Protein AF-A0A6C0LL88-F1 (afdb_monomer)

Structure (mmCIF, N/CA/C/O backbone):
data_AF-A0A6C0LL88-F1
#
_entry.id   AF-A0A6C0LL88-F1
#
loop_
_atom_site.group_PDB
_atom_site.id
_atom_site.type_symbol
_atom_site.label_atom_id
_atom_site.label_alt_id
_atom_site.label_comp_id
_atom_site.label_asym_id
_atom_site.label_entity_id
_atom_site.label_seq_id
_atom_site.pdbx_PDB_ins_code
_atom_site.Cartn_x
_atom_site.Cartn_y
_atom_site.Cartn_z
_atom_site.occupancy
_atom_site.B_iso_or_equiv
_atom_site.auth_seq_id
_atom_site.auth_comp_id
_atom_site.auth_asym_id
_atom_site.auth_atom_id
_atom_site.pdbx_PDB_model_num
ATOM 1 N N . MET A 1 1 ? -19.419 1.170 -7.370 1.00 55.38 1 MET A N 1
ATOM 2 C CA . MET A 1 1 ? -18.040 0.925 -7.853 1.00 55.38 1 MET A CA 1
ATOM 3 C C . MET A 1 1 ? -17.698 -0.544 -7.644 1.00 55.38 1 MET A C 1
ATOM 5 O O . MET A 1 1 ? -18.290 -1.150 -6.759 1.00 55.38 1 MET A O 1
ATOM 9 N N . SER A 1 2 ? -16.798 -1.123 -8.442 1.00 70.31 2 SER A N 1
ATOM 10 C CA . SER A 1 2 ? -16.257 -2.469 -8.202 1.00 70.31 2 SER A CA 1
ATOM 11 C C . SER A 1 2 ? -15.089 -2.415 -7.212 1.00 70.31 2 SER A C 1
ATOM 13 O O . SER A 1 2 ? -14.282 -1.489 -7.249 1.00 70.31 2 SER A O 1
ATOM 15 N N . PHE A 1 3 ? -15.000 -3.409 -6.329 1.00 77.19 3 PHE A N 1
ATOM 16 C CA . PHE A 1 3 ? -13.901 -3.544 -5.371 1.00 77.19 3 PHE A CA 1
ATOM 17 C C . PHE A 1 3 ? -12.599 -3.916 -6.101 1.00 77.19 3 PHE A C 1
ATOM 19 O O . PHE A 1 3 ? -12.590 -4.844 -6.913 1.00 77.19 3 PHE A O 1
ATOM 26 N N . ASN A 1 4 ? -11.508 -3.192 -5.844 1.00 80.81 4 ASN A N 1
ATOM 27 C CA . ASN A 1 4 ? -10.249 -3.327 -6.575 1.00 80.81 4 ASN A CA 1
ATOM 28 C C . ASN A 1 4 ? -9.153 -3.968 -5.709 1.00 80.81 4 ASN A C 1
ATOM 30 O O . ASN A 1 4 ? -8.466 -3.296 -4.942 1.00 80.81 4 ASN A O 1
ATOM 34 N N . ASN A 1 5 ? -8.934 -5.271 -5.896 1.00 81.38 5 ASN A N 1
ATOM 35 C CA . ASN A 1 5 ? -7.904 -6.029 -5.175 1.00 81.38 5 ASN A CA 1
ATOM 36 C C . ASN A 1 5 ? -6.457 -5.656 -5.551 1.00 81.38 5 ASN A C 1
ATOM 38 O O . ASN A 1 5 ? -5.544 -6.032 -4.824 1.00 81.38 5 ASN A O 1
ATOM 42 N N . LYS A 1 6 ? -6.226 -4.938 -6.660 1.00 80.81 6 LYS A N 1
ATOM 43 C CA . LYS A 1 6 ? -4.883 -4.531 -7.120 1.00 80.81 6 LYS A CA 1
ATOM 44 C C . LYS A 1 6 ? -4.499 -3.108 -6.681 1.00 80.81 6 LYS A C 1
ATOM 46 O O . LYS A 1 6 ? -3.442 -2.610 -7.066 1.00 80.81 6 LYS A O 1
ATOM 51 N N . LEU A 1 7 ? -5.344 -2.431 -5.899 1.00 86.69 7 LEU A N 1
ATOM 52 C CA . LEU A 1 7 ? -5.117 -1.047 -5.484 1.00 86.69 7 LEU A CA 1
ATOM 53 C C . LEU A 1 7 ? -3.974 -0.942 -4.457 1.00 86.69 7 LEU A C 1
ATOM 55 O O . LEU A 1 7 ? -3.884 -1.745 -3.528 1.00 86.69 7 LEU A O 1
ATOM 59 N N . SER A 1 8 ? -3.117 0.072 -4.605 1.00 90.56 8 SER A N 1
ATOM 60 C CA . SER A 1 8 ? -2.066 0.408 -3.631 1.00 90.56 8 SER A CA 1
ATOM 61 C C . SER A 1 8 ? -2.276 1.803 -3.038 1.00 90.56 8 SER A C 1
ATOM 63 O O . SER A 1 8 ? -2.952 2.658 -3.621 1.00 90.56 8 SER A O 1
ATOM 65 N N . LEU A 1 9 ? -1.731 2.020 -1.841 1.00 91.31 9 LEU A N 1
ATOM 66 C CA . LEU A 1 9 ? -1.972 3.218 -1.036 1.00 91.31 9 LEU A CA 1
ATOM 67 C C . LEU A 1 9 ? -0.724 4.083 -0.950 1.00 91.31 9 LEU A C 1
ATOM 69 O O . LEU A 1 9 ? 0.387 3.576 -0.826 1.00 91.31 9 LEU A O 1
ATOM 73 N N . TYR A 1 10 ? -0.923 5.393 -0.945 1.00 92.50 10 TYR A N 1
ATOM 74 C CA . TYR A 1 10 ? 0.107 6.379 -0.665 1.00 92.50 10 TYR A CA 1
ATOM 75 C C . TYR A 1 10 ? -0.166 7.045 0.687 1.00 92.50 10 TYR A C 1
ATOM 77 O O . TYR A 1 10 ? -1.245 7.594 0.914 1.00 92.50 10 TYR A O 1
ATOM 85 N N . ILE A 1 11 ? 0.830 7.022 1.571 1.00 94.00 11 ILE A N 1
ATOM 86 C CA . ILE A 1 11 ? 0.840 7.734 2.849 1.00 94.00 11 ILE A CA 1
ATOM 87 C C . ILE A 1 11 ? 1.825 8.906 2.713 1.00 94.00 11 ILE A C 1
ATOM 89 O O . ILE A 1 11 ? 3.039 8.679 2.674 1.00 94.00 11 ILE A O 1
ATOM 93 N N . PRO A 1 12 ? 1.359 10.171 2.650 1.00 92.50 12 PRO A N 1
ATOM 94 C CA . PRO A 1 12 ? 2.238 11.314 2.399 1.00 92.50 12 PRO A CA 1
ATOM 95 C C . PRO A 1 12 ? 3.263 11.584 3.503 1.00 92.50 12 PRO A C 1
ATOM 97 O O . PRO A 1 12 ? 4.256 12.268 3.254 1.00 92.50 12 PRO A O 1
ATOM 100 N N . ARG A 1 13 ? 2.997 11.109 4.727 1.00 94.31 13 ARG A N 1
ATOM 101 C CA . ARG A 1 13 ? 3.829 11.349 5.906 1.00 94.31 13 ARG A CA 1
ATOM 102 C C . ARG A 1 13 ? 3.633 10.253 6.956 1.00 94.31 13 ARG A C 1
ATOM 104 O O . ARG A 1 13 ? 2.599 10.203 7.613 1.00 94.31 13 ARG A O 1
ATOM 111 N N . ILE A 1 14 ? 4.658 9.432 7.138 1.00 95.50 14 ILE A N 1
ATOM 112 C CA . ILE A 1 14 ? 4.830 8.466 8.228 1.00 95.50 14 ILE A CA 1
ATOM 113 C C . ILE A 1 14 ? 5.963 8.992 9.112 1.00 95.50 14 ILE A C 1
ATOM 115 O O . ILE A 1 14 ? 6.985 9.428 8.585 1.00 95.50 14 ILE A O 1
ATOM 119 N N . ALA A 1 15 ? 5.802 8.984 10.436 1.00 94.50 15 ALA A N 1
ATOM 120 C CA . ALA A 1 15 ? 6.907 9.269 11.354 1.00 94.50 15 ALA A CA 1
ATOM 121 C C . ALA A 1 15 ? 7.821 8.040 11.451 1.00 94.50 15 ALA A C 1
ATOM 123 O O . ALA A 1 15 ? 7.335 6.936 11.688 1.00 94.50 15 ALA A O 1
ATOM 124 N N . ASN A 1 16 ? 9.135 8.216 11.305 1.00 92.00 16 ASN A N 1
ATOM 125 C CA . ASN A 1 16 ? 10.065 7.085 11.192 1.00 92.00 16 ASN A CA 1
ATOM 126 C C . ASN A 1 16 ? 10.094 6.193 12.452 1.00 92.00 16 ASN A C 1
ATOM 128 O O . ASN A 1 16 ? 10.365 5.005 12.344 1.00 92.00 16 ASN A O 1
ATOM 132 N N . ASN A 1 17 ? 9.736 6.736 13.621 1.00 91.75 17 ASN A N 1
ATOM 133 C CA . ASN A 1 17 ? 9.671 6.004 14.892 1.00 91.75 17 ASN A CA 1
ATOM 134 C C . ASN A 1 17 ? 8.220 5.773 15.375 1.00 91.75 17 ASN A C 1
ATOM 136 O O . ASN A 1 17 ? 7.995 5.610 16.570 1.00 91.75 17 ASN A O 1
ATOM 140 N N . CYS A 1 18 ? 7.221 5.772 14.480 1.00 91.62 18 CYS A N 1
ATOM 141 C CA . CYS A 1 18 ? 5.803 5.583 14.847 1.00 91.62 18 CYS A CA 1
ATOM 142 C C . CYS A 1 18 ? 5.495 4.267 15.587 1.00 91.62 18 CYS A C 1
ATOM 144 O O . CYS A 1 18 ? 4.495 4.198 16.290 1.00 91.62 18 CYS A O 1
ATOM 146 N N . PHE A 1 19 ? 6.363 3.263 15.456 1.00 92.50 19 PHE A N 1
ATOM 147 C CA . PHE A 1 19 ? 6.249 1.946 16.084 1.00 92.50 19 PHE A CA 1
ATOM 148 C C . PHE A 1 19 ? 6.991 1.825 17.431 1.00 92.50 19 PHE A C 1
ATOM 150 O O . PHE A 1 19 ? 6.910 0.791 18.082 1.00 92.50 19 PHE A O 1
ATOM 157 N N . ALA A 1 20 ? 7.751 2.841 17.861 1.00 89.50 20 ALA A N 1
ATOM 158 C CA . ALA A 1 20 ? 8.723 2.686 18.954 1.00 89.50 20 ALA A CA 1
ATOM 159 C C . ALA A 1 20 ? 8.105 2.352 20.328 1.00 89.50 20 ALA A C 1
ATOM 161 O O . ALA A 1 20 ? 8.779 1.760 21.166 1.00 89.50 20 ALA A O 1
ATOM 162 N N . ASN A 1 21 ? 6.837 2.718 20.541 1.00 87.94 21 ASN A N 1
ATOM 163 C CA . ASN A 1 21 ? 6.092 2.489 21.784 1.00 87.94 21 ASN A CA 1
ATOM 164 C C . ASN A 1 21 ? 4.859 1.584 21.581 1.00 87.94 21 ASN A C 1
ATOM 166 O O . ASN A 1 21 ? 3.987 1.546 22.446 1.00 87.94 21 ASN A O 1
ATOM 170 N N . SER A 1 22 ? 4.734 0.904 20.436 1.00 88.62 22 SER A N 1
ATOM 171 C CA . SER A 1 22 ? 3.559 0.076 20.154 1.00 88.62 22 SER A CA 1
ATOM 172 C C . SER A 1 22 ? 3.553 -1.215 20.979 1.00 88.62 22 SER A C 1
ATOM 174 O O . SER A 1 22 ? 4.599 -1.744 21.361 1.00 88.62 22 SER A O 1
ATOM 176 N N . ASN A 1 23 ? 2.358 -1.767 21.190 1.00 88.06 23 ASN A N 1
ATOM 177 C CA . ASN A 1 23 ? 2.172 -3.121 21.700 1.00 88.06 23 ASN A CA 1
ATOM 178 C C . ASN A 1 23 ? 1.296 -3.913 20.704 1.00 88.06 23 ASN A C 1
ATOM 180 O O . ASN A 1 23 ? 0.149 -3.514 20.501 1.00 88.06 23 ASN A O 1
ATOM 184 N N . PRO 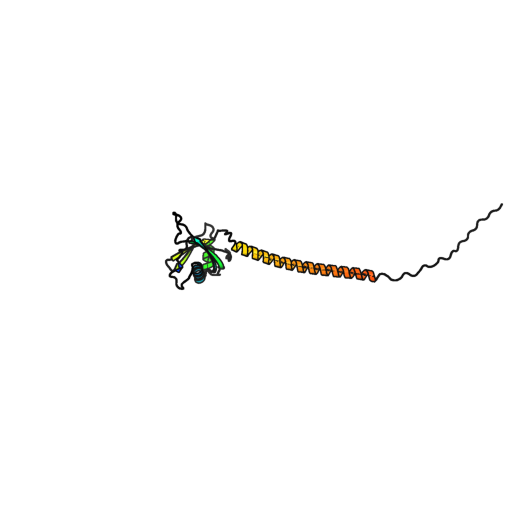A 1 24 ? 1.795 -4.993 20.070 1.00 90.12 24 PRO A N 1
ATOM 185 C CA . PRO A 1 24 ? 3.139 -5.561 20.219 1.00 90.12 24 PRO A CA 1
ATOM 186 C C . PRO A 1 24 ? 4.253 -4.623 19.721 1.00 90.12 24 PRO A C 1
ATOM 188 O O . PRO A 1 24 ? 4.009 -3.659 18.994 1.00 90.12 24 PRO A O 1
ATOM 191 N N . SER A 1 25 ? 5.485 -4.900 20.148 1.00 92.12 25 SER A N 1
ATOM 192 C CA . SER A 1 25 ? 6.673 -4.165 19.700 1.00 92.12 25 SER A CA 1
ATOM 193 C C . SER A 1 25 ? 7.113 -4.648 18.315 1.00 92.12 25 SER A C 1
ATOM 195 O O . SER A 1 25 ? 7.115 -5.852 18.051 1.00 92.12 25 SER A O 1
ATOM 197 N N . PHE A 1 26 ? 7.507 -3.717 17.443 1.00 93.56 26 PHE A N 1
ATOM 198 C CA . PHE A 1 26 ? 8.010 -4.008 16.097 1.00 93.56 26 PHE A CA 1
ATOM 199 C C . PHE A 1 26 ? 9.452 -3.533 15.933 1.00 93.56 26 PHE A C 1
ATOM 201 O O . PHE A 1 26 ? 9.873 -2.543 16.525 1.00 93.56 26 PHE A O 1
ATOM 208 N N . ASN A 1 27 ? 10.206 -4.213 15.069 1.00 91.25 27 ASN A N 1
ATOM 209 C CA . ASN A 1 27 ? 11.589 -3.840 14.758 1.00 91.25 27 ASN A CA 1
ATOM 210 C C . ASN A 1 27 ? 11.695 -2.838 13.595 1.00 91.25 27 ASN A C 1
ATOM 212 O O . ASN A 1 27 ? 12.752 -2.247 13.384 1.00 91.25 27 ASN A O 1
ATOM 216 N N . ASN A 1 28 ? 10.632 -2.675 12.800 1.00 91.31 28 ASN A N 1
ATOM 217 C CA . ASN A 1 28 ? 10.612 -1.785 11.645 1.00 91.31 28 ASN A CA 1
ATOM 218 C C . ASN A 1 28 ? 9.192 -1.278 11.326 1.00 91.31 28 ASN A C 1
ATOM 220 O O . ASN A 1 28 ? 8.185 -1.843 11.753 1.00 91.31 28 ASN A O 1
ATOM 224 N N . ILE A 1 29 ? 9.135 -0.214 10.522 1.00 93.94 29 ILE A N 1
ATOM 225 C CA . ILE A 1 29 ? 7.896 0.458 10.105 1.00 93.94 29 ILE A CA 1
ATOM 226 C C . ILE A 1 29 ? 7.014 -0.447 9.229 1.00 93.94 29 ILE A C 1
ATOM 228 O O . ILE A 1 29 ? 5.795 -0.356 9.320 1.00 93.94 29 ILE A O 1
ATOM 232 N N . SER A 1 30 ? 7.596 -1.297 8.373 1.00 94.25 30 SER A N 1
ATOM 233 C CA . SER A 1 30 ? 6.830 -2.120 7.423 1.00 94.25 30 SER A CA 1
ATOM 234 C C . SER A 1 30 ? 5.957 -3.141 8.149 1.00 94.25 30 SER A C 1
ATOM 236 O O . SER A 1 30 ? 4.778 -3.267 7.824 1.00 94.25 30 SER A O 1
ATOM 238 N N . ASP A 1 31 ? 6.505 -3.811 9.165 1.00 95.25 31 ASP A N 1
ATOM 239 C CA . ASP A 1 31 ? 5.768 -4.787 9.974 1.00 95.25 31 ASP A CA 1
ATOM 240 C C . ASP A 1 31 ? 4.676 -4.106 10.809 1.00 95.25 31 ASP A C 1
ATOM 242 O O . ASP A 1 31 ? 3.552 -4.601 10.871 1.00 95.25 31 ASP A O 1
ATOM 246 N N . PHE A 1 32 ? 4.970 -2.934 11.388 1.00 96.75 32 PHE A N 1
ATOM 247 C CA . PHE A 1 32 ? 3.982 -2.142 12.127 1.00 96.75 32 PHE A CA 1
ATOM 248 C C . PHE A 1 32 ? 2.823 -1.692 11.231 1.00 96.75 32 PHE A C 1
ATOM 250 O O . PHE A 1 32 ? 1.660 -1.910 11.559 1.00 96.75 32 PHE A O 1
ATOM 257 N N . VAL A 1 33 ? 3.123 -1.118 10.061 1.00 96.50 33 VAL A N 1
ATOM 258 C CA . VAL A 1 33 ? 2.112 -0.740 9.063 1.00 96.50 33 VAL A CA 1
ATOM 259 C C . VAL A 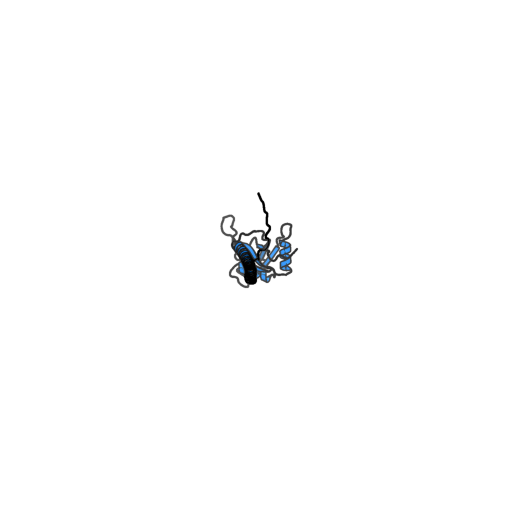1 33 ? 1.304 -1.971 8.643 1.00 96.50 33 VAL A C 1
ATOM 261 O O . VAL A 1 33 ? 0.077 -1.921 8.654 1.00 96.50 33 VAL A O 1
ATOM 264 N N . GLY A 1 34 ? 1.962 -3.095 8.340 1.00 96.69 34 GLY A N 1
ATOM 265 C CA . GLY A 1 34 ? 1.294 -4.352 7.999 1.00 96.69 34 GLY A CA 1
ATOM 266 C C . GLY A 1 34 ? 0.338 -4.842 9.088 1.00 96.69 34 GLY A C 1
ATOM 267 O O . GLY A 1 34 ? -0.791 -5.222 8.779 1.00 96.69 34 GLY A O 1
ATOM 268 N N . HIS A 1 35 ? 0.748 -4.761 10.355 1.00 96.62 35 HIS A N 1
ATOM 269 C CA . HIS A 1 35 ? -0.094 -5.099 11.498 1.00 96.62 35 HIS A CA 1
ATOM 270 C C . HIS A 1 35 ? -1.315 -4.182 11.621 1.00 96.62 35 HIS A C 1
ATOM 272 O O . HIS A 1 35 ? -2.421 -4.692 11.761 1.00 96.62 35 HIS A O 1
ATOM 278 N N . ILE A 1 36 ? -1.148 -2.859 11.510 1.00 96.56 36 ILE A N 1
ATOM 279 C CA . ILE A 1 36 ? -2.257 -1.892 11.591 1.00 96.56 36 ILE A CA 1
ATOM 280 C C . ILE A 1 36 ? -3.276 -2.095 10.458 1.00 96.56 36 ILE A C 1
ATOM 282 O O . ILE A 1 36 ? -4.482 -2.075 10.689 1.00 96.56 36 ILE A O 1
ATOM 286 N N . PHE A 1 37 ? -2.823 -2.328 9.223 1.00 96.50 37 PHE A N 1
ATOM 287 C CA . PHE A 1 37 ? -3.734 -2.594 8.101 1.00 96.50 37 PHE A CA 1
ATOM 288 C C . PHE A 1 37 ? -4.453 -3.949 8.216 1.00 96.50 37 PHE A C 1
ATOM 290 O O . PHE A 1 37 ? -5.580 -4.084 7.730 1.00 96.50 37 PHE A O 1
ATOM 297 N N . HIS A 1 38 ? -3.835 -4.926 8.883 1.00 96.38 38 HIS A N 1
ATOM 298 C CA . HIS A 1 38 ? -4.460 -6.205 9.203 1.00 96.38 38 HIS A CA 1
ATOM 299 C C . HIS A 1 38 ? -5.487 -6.077 10.341 1.00 96.38 38 HIS A C 1
ATOM 301 O O . HIS A 1 38 ? -6.614 -6.532 10.182 1.00 96.38 38 HIS A O 1
ATOM 307 N N . SER A 1 39 ? -5.132 -5.427 11.456 1.00 95.44 39 SER A N 1
ATOM 308 C CA . SER A 1 39 ? -5.981 -5.310 12.654 1.00 95.44 39 SER A CA 1
ATOM 309 C C . SER A 1 39 ? -7.193 -4.393 12.474 1.00 95.44 39 SER A C 1
ATOM 311 O O . SER A 1 39 ? -8.183 -4.548 13.182 1.00 95.44 39 SER A O 1
ATOM 313 N N . LEU A 1 40 ? -7.143 -3.472 11.508 1.00 94.94 40 LEU A N 1
ATOM 314 C CA . LEU A 1 40 ? -8.274 -2.631 11.100 1.00 94.94 40 LEU A CA 1
ATOM 315 C C . LEU A 1 40 ? -9.135 -3.258 9.986 1.00 94.94 40 LEU A C 1
ATOM 317 O O . LEU A 1 40 ? -9.937 -2.559 9.363 1.00 94.94 40 LEU A O 1
ATOM 321 N N . ASP A 1 41 ? -8.965 -4.555 9.709 1.00 95.62 41 ASP A N 1
ATOM 322 C CA . ASP A 1 41 ? -9.734 -5.314 8.715 1.00 95.62 41 ASP A CA 1
ATOM 323 C C . ASP A 1 41 ? -9.664 -4.744 7.280 1.00 95.62 41 ASP A C 1
ATOM 325 O O . ASP A 1 41 ? -10.599 -4.879 6.485 1.00 95.62 41 ASP A O 1
ATOM 329 N N . ILE A 1 42 ? -8.547 -4.102 6.915 1.00 95.00 42 ILE A N 1
ATOM 330 C CA . ILE A 1 42 ? -8.375 -3.446 5.607 1.00 95.00 42 ILE A CA 1
ATOM 331 C C . ILE A 1 42 ? -7.784 -4.424 4.582 1.00 95.00 42 ILE A C 1
ATOM 333 O O . ILE A 1 42 ? -8.299 -4.561 3.468 1.00 95.00 42 ILE A O 1
ATOM 337 N N . GLY A 1 43 ? -6.700 -5.114 4.942 1.00 94.94 43 GLY A N 1
ATOM 338 C CA . GLY A 1 43 ? -6.048 -6.069 4.050 1.00 94.94 43 GLY A CA 1
ATOM 339 C C . GLY A 1 43 ? -4.696 -6.582 4.540 1.00 94.94 43 GLY A C 1
ATOM 340 O O . GLY A 1 43 ? -4.074 -6.020 5.440 1.00 94.94 43 GLY A O 1
ATOM 341 N N . ARG A 1 44 ? -4.207 -7.640 3.886 1.00 95.88 44 ARG A N 1
ATOM 342 C CA . ARG A 1 44 ? -2.852 -8.170 4.062 1.00 95.88 44 ARG A CA 1
ATOM 343 C C . ARG A 1 44 ? -1.873 -7.340 3.235 1.00 95.88 44 ARG A C 1
ATOM 345 O O . ARG A 1 44 ? -1.909 -7.380 2.005 1.00 95.88 44 ARG A O 1
ATOM 352 N N . VAL A 1 45 ? -0.983 -6.614 3.904 1.00 95.50 45 VAL A N 1
ATOM 353 C CA . VAL A 1 45 ? 0.121 -5.888 3.258 1.00 95.50 45 VAL A CA 1
ATOM 354 C C . VAL A 1 45 ? 1.181 -6.883 2.771 1.00 95.50 45 VAL A C 1
ATOM 356 O O . VAL A 1 45 ? 1.578 -7.779 3.508 1.00 95.50 45 VAL A O 1
ATOM 359 N N . ASN A 1 46 ? 1.632 -6.716 1.527 1.00 93.56 46 ASN A N 1
ATOM 360 C CA . ASN A 1 46 ? 2.758 -7.438 0.929 1.00 93.56 46 ASN A CA 1
ATOM 361 C C . ASN A 1 46 ? 4.082 -6.741 1.282 1.00 93.56 46 ASN A C 1
ATOM 363 O O . ASN A 1 46 ? 5.014 -7.362 1.783 1.00 93.56 46 ASN A O 1
ATOM 367 N N . ARG A 1 47 ? 4.148 -5.423 1.043 1.00 92.56 47 ARG A N 1
ATOM 368 C CA . ARG A 1 47 ? 5.321 -4.592 1.346 1.00 92.56 47 ARG A CA 1
ATOM 369 C C . ARG A 1 47 ? 4.958 -3.123 1.547 1.00 92.56 47 ARG A C 1
ATOM 371 O O . ARG A 1 47 ? 3.926 -2.656 1.053 1.00 92.56 47 ARG A O 1
ATOM 378 N N . VAL A 1 48 ? 5.864 -2.394 2.193 1.00 94.56 48 VAL A N 1
ATOM 379 C CA . VAL A 1 48 ? 5.825 -0.934 2.324 1.00 94.56 48 VAL A CA 1
ATOM 380 C C . VAL A 1 48 ? 7.116 -0.346 1.762 1.00 94.56 48 VAL A C 1
ATOM 382 O O . VAL A 1 48 ? 8.185 -0.530 2.340 1.00 94.56 48 VAL A O 1
ATOM 385 N N . ASP A 1 49 ? 7.019 0.384 0.652 1.00 93.19 49 ASP A N 1
ATOM 386 C CA . ASP A 1 49 ? 8.160 1.091 0.070 1.00 93.19 49 ASP A CA 1
ATOM 387 C C . ASP A 1 49 ? 8.246 2.488 0.722 1.00 93.19 49 ASP A C 1
ATOM 389 O O . ASP A 1 49 ? 7.290 3.267 0.672 1.00 93.19 49 ASP A O 1
ATOM 393 N N . LEU A 1 50 ? 9.368 2.808 1.379 1.00 92.62 50 LEU A N 1
ATOM 394 C CA . LEU A 1 50 ? 9.562 4.061 2.124 1.00 92.62 50 LEU A CA 1
ATOM 395 C C . LEU A 1 50 ? 10.537 4.998 1.406 1.00 92.62 50 LEU A C 1
ATOM 397 O O . LEU A 1 50 ? 11.653 4.608 1.073 1.00 92.62 50 LEU A O 1
ATOM 401 N N . VAL A 1 51 ? 10.140 6.259 1.227 1.00 92.31 51 VAL A N 1
ATOM 402 C CA . VAL A 1 51 ? 10.973 7.305 0.613 1.00 92.31 51 VAL A CA 1
ATOM 403 C C . VAL A 1 51 ? 11.222 8.421 1.634 1.00 92.31 51 VAL A C 1
ATOM 405 O O . VAL A 1 51 ? 10.261 9.095 2.024 1.00 92.31 51 VAL A O 1
ATOM 408 N N . PRO A 1 52 ? 12.476 8.655 2.072 1.00 92.06 52 PRO A N 1
ATOM 409 C CA . PRO A 1 52 ? 12.800 9.699 3.041 1.00 92.06 52 PRO A CA 1
ATOM 410 C C . PRO A 1 52 ? 12.335 11.088 2.595 1.00 92.06 52 PRO A C 1
ATOM 412 O O . PRO A 1 52 ? 12.462 11.465 1.428 1.00 92.06 52 PRO A O 1
ATOM 415 N N . ILE A 1 53 ? 11.822 11.881 3.537 1.00 91.38 53 ILE A N 1
ATOM 416 C CA . ILE A 1 53 ? 11.550 13.301 3.306 1.00 91.38 53 ILE A CA 1
ATOM 417 C C . ILE A 1 53 ? 12.783 14.092 3.742 1.00 91.38 53 ILE A C 1
ATOM 419 O O . ILE A 1 53 ? 13.270 13.938 4.861 1.00 91.38 53 ILE A O 1
ATOM 423 N N . TYR A 1 54 ? 13.272 14.971 2.873 1.00 89.94 54 TYR A N 1
ATOM 424 C CA . TYR A 1 54 ? 14.353 15.896 3.196 1.00 89.94 54 TYR A CA 1
ATOM 425 C C . TYR A 1 54 ? 13.784 17.214 3.729 1.00 89.94 54 TYR A C 1
ATOM 427 O O . TYR A 1 54 ? 12.736 17.696 3.293 1.00 89.94 54 TYR A O 1
ATOM 435 N N . THR A 1 55 ? 14.473 17.797 4.703 1.00 90.94 55 THR A N 1
ATOM 436 C CA . THR A 1 55 ? 14.192 19.146 5.206 1.00 90.94 55 THR A CA 1
ATOM 437 C C . THR A 1 55 ? 14.576 20.203 4.165 1.00 90.94 55 THR A C 1
ATOM 439 O O . THR A 1 55 ? 15.342 19.932 3.241 1.00 90.94 55 THR A O 1
ATOM 442 N N . LYS A 1 56 ? 14.104 21.448 4.340 1.00 87.75 56 LYS A N 1
ATOM 443 C CA . LYS A 1 56 ? 14.479 22.582 3.467 1.00 87.75 56 LYS A CA 1
ATOM 444 C C . LYS A 1 56 ? 15.997 22.814 3.380 1.00 87.75 56 LYS A C 1
ATOM 446 O O . LYS A 1 56 ? 16.461 23.384 2.403 1.00 87.75 56 LYS A O 1
ATOM 451 N N . ASN A 1 57 ? 16.748 22.348 4.380 1.00 89.31 57 ASN A N 1
ATOM 452 C CA . ASN A 1 57 ? 18.195 22.517 4.494 1.00 89.31 57 ASN A CA 1
ATOM 453 C C . ASN A 1 57 ? 18.971 21.282 3.981 1.00 89.31 57 ASN A C 1
ATOM 455 O O . ASN A 1 57 ? 20.156 21.148 4.263 1.00 89.31 57 ASN A O 1
ATOM 459 N N . GLY A 1 58 ? 18.309 20.336 3.302 1.00 85.50 58 GLY A N 1
ATOM 460 C CA . GLY A 1 58 ? 18.926 19.117 2.759 1.00 85.50 58 GLY A CA 1
ATOM 461 C C . GLY A 1 58 ? 19.184 17.992 3.771 1.00 85.50 58 GLY A C 1
ATOM 462 O O . GLY A 1 58 ? 19.463 16.869 3.365 1.00 85.50 58 GLY A O 1
ATOM 463 N N . GLY A 1 59 ? 19.047 18.239 5.078 1.00 87.06 59 GLY A N 1
ATOM 464 C CA . GLY A 1 59 ? 19.139 17.193 6.105 1.00 87.06 59 GLY A CA 1
ATOM 465 C C . GLY A 1 59 ? 17.940 16.238 6.084 1.00 87.06 59 GLY A C 1
ATOM 466 O O . GLY A 1 59 ? 16.832 16.648 5.724 1.00 87.06 59 GLY A O 1
ATOM 467 N N . LEU A 1 60 ? 18.142 14.984 6.499 1.00 89.19 60 LEU A N 1
ATOM 468 C CA . LEU A 1 60 ? 17.075 13.981 6.616 1.00 89.19 60 LEU A CA 1
ATOM 469 C C . LEU A 1 60 ? 16.006 14.429 7.628 1.00 89.19 60 LEU A C 1
ATOM 471 O O . LEU A 1 60 ? 16.332 14.964 8.687 1.00 89.19 60 LEU A O 1
ATOM 475 N N . SER A 1 61 ? 14.727 14.214 7.319 1.00 93.06 61 SER A N 1
ATOM 476 C CA . SER A 1 61 ? 13.629 14.450 8.261 1.00 93.06 61 SER A CA 1
ATOM 477 C C . SER A 1 61 ? 13.290 13.184 9.052 1.00 93.06 61 SER A C 1
ATOM 479 O O . SER A 1 61 ? 13.490 12.067 8.577 1.00 93.06 61 SER A O 1
ATOM 481 N N . ASN A 1 62 ? 12.647 13.346 10.212 1.00 93.31 62 ASN A N 1
ATOM 482 C CA . ASN A 1 62 ? 12.075 12.247 11.008 1.00 93.31 62 ASN A CA 1
ATOM 483 C C . ASN A 1 62 ? 10.820 11.619 10.360 1.00 93.31 62 ASN A C 1
ATOM 485 O O . ASN A 1 62 ? 10.034 10.953 11.035 1.00 93.31 62 ASN A O 1
ATOM 489 N N . PHE A 1 63 ? 10.599 11.871 9.069 1.00 94.75 63 PHE A N 1
ATOM 490 C CA . PHE A 1 63 ? 9.420 11.462 8.328 1.00 94.75 63 PHE A CA 1
ATOM 491 C C . PHE A 1 63 ? 9.798 10.884 6.967 1.00 94.75 63 PHE A C 1
ATOM 493 O O . PHE A 1 63 ? 10.715 11.368 6.301 1.00 94.75 63 PHE A O 1
ATOM 500 N N . SER A 1 64 ? 9.011 9.910 6.532 1.00 94.88 64 SER A N 1
ATOM 501 C CA . SER A 1 64 ? 9.085 9.303 5.206 1.00 94.88 64 SER A CA 1
ATOM 502 C C . SER A 1 64 ? 7.718 9.357 4.529 1.00 94.88 64 SER A C 1
ATOM 504 O O . SER A 1 64 ? 6.677 9.399 5.187 1.00 94.88 64 SER A O 1
ATOM 506 N N . LYS A 1 65 ? 7.711 9.344 3.201 1.00 94.50 65 LYS A N 1
ATOM 507 C CA . LYS A 1 65 ? 6.554 8.931 2.403 1.00 94.50 65 LYS A CA 1
ATOM 508 C C . LYS A 1 65 ? 6.492 7.406 2.411 1.00 94.50 65 LYS A C 1
ATOM 510 O O . LYS A 1 65 ? 7.545 6.774 2.384 1.00 94.50 65 LYS A O 1
ATOM 515 N N . GLY A 1 66 ? 5.296 6.827 2.413 1.00 94.50 66 GLY A N 1
ATOM 516 C CA . GLY A 1 66 ? 5.110 5.379 2.299 1.00 94.50 66 GLY A CA 1
ATOM 517 C C . GLY A 1 66 ? 4.199 5.002 1.140 1.00 94.50 66 GLY A C 1
ATOM 518 O O . GLY A 1 66 ? 3.197 5.673 0.899 1.00 94.50 66 GLY A O 1
ATOM 519 N N . PHE A 1 67 ? 4.529 3.910 0.459 1.00 94.06 67 PHE A N 1
ATOM 520 C CA . PHE A 1 67 ? 3.692 3.273 -0.551 1.00 94.06 67 PHE A CA 1
ATOM 521 C C . PHE A 1 67 ? 3.375 1.850 -0.087 1.00 94.06 67 PHE A C 1
A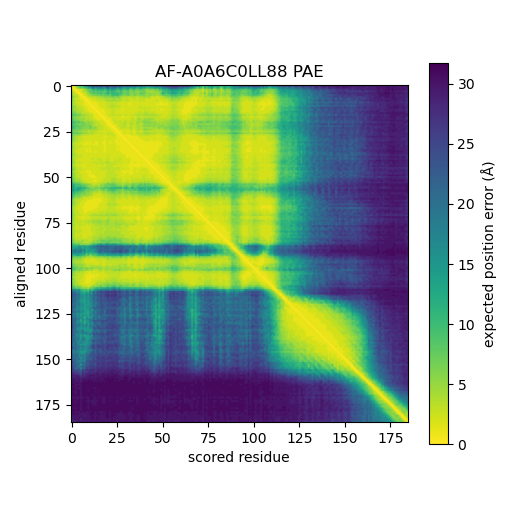TOM 523 O O . PHE A 1 67 ? 4.272 1.019 0.044 1.00 94.06 67 PHE A O 1
ATOM 530 N N . VAL A 1 68 ? 2.108 1.585 0.228 1.00 94.44 68 VAL A N 1
ATOM 531 C CA . VAL A 1 68 ? 1.653 0.309 0.793 1.00 94.44 68 VAL A CA 1
ATOM 532 C C . VAL A 1 68 ? 1.038 -0.525 -0.321 1.00 94.44 68 VAL A C 1
ATOM 534 O O . VAL A 1 68 ? 0.044 -0.127 -0.938 1.00 94.44 68 VAL A O 1
ATOM 537 N N . HIS A 1 69 ? 1.629 -1.688 -0.572 1.00 93.50 69 HIS A N 1
ATOM 538 C CA . HIS A 1 69 ? 1.168 -2.636 -1.577 1.00 93.50 69 HIS A CA 1
ATOM 539 C C . HIS A 1 69 ? 0.533 -3.834 -0.884 1.00 93.50 69 HIS A C 1
ATOM 541 O O . HIS A 1 69 ? 1.142 -4.435 0.001 1.00 93.50 69 HIS A O 1
ATOM 547 N N . PHE A 1 70 ? -0.686 -4.177 -1.287 1.00 92.81 70 PHE A N 1
ATOM 548 C CA . PHE A 1 70 ? -1.455 -5.270 -0.703 1.00 92.81 70 PHE A CA 1
ATOM 549 C C . PHE A 1 70 ? -1.179 -6.567 -1.451 1.00 92.81 70 PHE A C 1
ATOM 551 O O . PHE A 1 70 ? -1.017 -6.575 -2.667 1.00 92.81 70 PHE A O 1
ATOM 558 N N . ASP A 1 71 ? -1.120 -7.655 -0.695 1.00 92.50 71 ASP A N 1
ATOM 559 C CA . ASP A 1 71 ? -1.197 -9.014 -1.219 1.00 92.50 71 ASP A CA 1
ATOM 560 C C . ASP A 1 71 ? -2.668 -9.394 -1.446 1.00 92.50 71 ASP A C 1
ATOM 562 O O . ASP A 1 71 ? -3.042 -9.917 -2.491 1.00 92.50 71 ASP A O 1
ATOM 566 N N . ALA A 1 72 ? -3.524 -9.034 -0.485 1.00 92.25 72 ALA A N 1
ATOM 567 C CA . ALA A 1 72 ? -4.969 -9.136 -0.604 1.00 92.25 72 ALA A CA 1
ATOM 568 C C . ALA A 1 72 ? -5.653 -8.009 0.173 1.00 92.25 72 ALA A C 1
ATOM 570 O O . ALA A 1 72 ? -5.319 -7.744 1.329 1.00 92.25 72 ALA A O 1
ATOM 571 N N . TRP A 1 73 ? -6.652 -7.386 -0.441 1.00 94.50 73 TRP A N 1
ATOM 572 C CA . TRP A 1 73 ? -7.633 -6.567 0.264 1.00 94.50 73 TRP A CA 1
ATOM 573 C C . TRP A 1 73 ? -8.688 -7.464 0.917 1.00 94.50 73 TRP A C 1
ATOM 575 O O . TRP A 1 73 ? -9.039 -8.505 0.360 1.00 94.50 73 TRP A O 1
ATOM 585 N N . TYR A 1 74 ? -9.195 -7.085 2.090 1.00 94.69 74 TYR A N 1
ATOM 586 C CA . TYR A 1 74 ? -10.241 -7.856 2.766 1.00 94.69 74 TYR A CA 1
ATOM 587 C C . TYR A 1 74 ? -11.631 -7.378 2.353 1.00 94.69 74 TYR A C 1
ATOM 589 O O . TYR A 1 74 ? -11.872 -6.185 2.202 1.00 94.69 74 TYR A O 1
ATOM 597 N N . TYR A 1 75 ? -12.567 -8.312 2.186 1.00 91.06 75 TYR A N 1
ATOM 598 C CA . TYR A 1 75 ? -13.950 -8.012 1.807 1.00 91.06 75 TYR A CA 1
ATOM 599 C C . TYR A 1 75 ? -14.765 -7.523 3.013 1.00 91.06 75 TYR A C 1
ATOM 601 O O . TYR A 1 75 ? -15.661 -8.209 3.499 1.00 91.06 75 TYR A O 1
ATOM 609 N N . THR A 1 76 ? -14.426 -6.335 3.514 1.00 93.06 76 THR A N 1
ATOM 610 C CA . THR A 1 76 ? -15.045 -5.717 4.696 1.00 93.06 76 THR A CA 1
ATOM 611 C C . THR A 1 76 ? -15.655 -4.356 4.371 1.0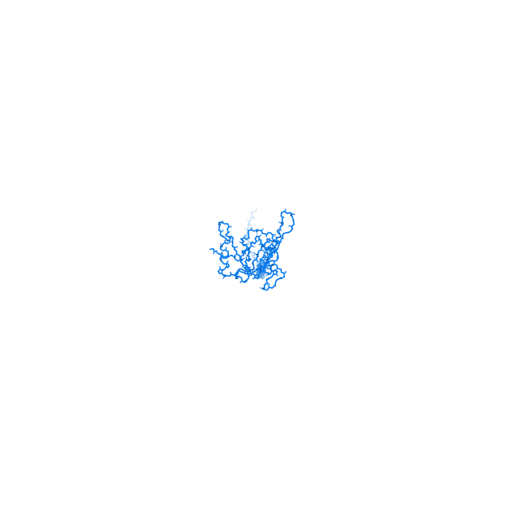0 93.06 76 THR A C 1
ATOM 613 O O . THR A 1 76 ? -15.334 -3.717 3.361 1.00 93.06 76 THR A O 1
ATOM 616 N N . SER A 1 77 ? -16.544 -3.882 5.246 1.00 91.12 77 SER A N 1
ATOM 617 C CA . SER A 1 77 ? -17.116 -2.534 5.162 1.00 91.12 77 SER A CA 1
ATOM 618 C C . SER A 1 77 ? -16.033 -1.454 5.270 1.00 91.12 77 SER A C 1
ATOM 620 O O . SER A 1 77 ? -16.062 -0.492 4.503 1.00 91.12 77 SER A O 1
ATOM 622 N N . THR A 1 78 ? -15.045 -1.641 6.152 1.00 91.00 78 THR A N 1
ATOM 623 C CA . THR A 1 78 ? -13.897 -0.739 6.331 1.00 91.00 78 THR A CA 1
ATOM 624 C C . THR A 1 78 ? -13.075 -0.623 5.050 1.00 91.00 78 THR A C 1
ATOM 626 O O . THR A 1 78 ? -12.910 0.480 4.528 1.00 91.00 78 THR A O 1
ATOM 629 N N . ALA A 1 79 ? -12.631 -1.751 4.487 1.00 91.81 79 ALA A N 1
ATOM 630 C CA . ALA A 1 79 ? -11.871 -1.783 3.240 1.00 91.81 79 ALA A CA 1
ATOM 631 C C . ALA A 1 79 ? -12.646 -1.149 2.072 1.00 91.81 79 ALA A C 1
ATOM 633 O O . ALA A 1 79 ? -12.102 -0.333 1.328 1.00 91.81 79 ALA A O 1
ATOM 634 N N . THR A 1 80 ? -13.937 -1.472 1.943 1.00 90.69 80 THR A N 1
ATOM 635 C CA . THR A 1 80 ? -14.805 -0.949 0.875 1.00 90.69 80 THR A CA 1
ATOM 636 C C . THR A 1 80 ? -15.026 0.561 1.004 1.00 90.69 80 THR A C 1
ATOM 638 O O . THR A 1 80 ? -14.954 1.283 0.008 1.00 90.69 80 THR A O 1
ATOM 641 N N . SER A 1 81 ? -15.245 1.062 2.223 1.00 89.38 81 SER A N 1
ATOM 642 C CA . SER A 1 81 ? -15.372 2.498 2.512 1.00 89.38 81 SER A CA 1
ATOM 643 C C . SER A 1 81 ? -14.079 3.255 2.195 1.00 89.38 81 SER A C 1
ATOM 645 O O . SER A 1 81 ? -14.120 4.300 1.546 1.00 89.38 81 SER A O 1
ATOM 647 N N . ILE A 1 82 ? -12.925 2.688 2.570 1.00 89.62 82 ILE A N 1
ATOM 648 C CA . ILE A 1 82 ? -11.605 3.244 2.253 1.00 89.62 82 ILE A CA 1
ATOM 649 C C . ILE A 1 82 ? -11.410 3.332 0.735 1.00 89.62 82 ILE A C 1
ATOM 651 O O . ILE A 1 82 ? -11.153 4.421 0.228 1.00 89.62 82 ILE A O 1
ATOM 655 N N . GLN A 1 83 ? -11.595 2.234 -0.009 1.00 88.81 83 GLN A N 1
ATOM 656 C CA . GLN A 1 83 ? -11.445 2.256 -1.469 1.00 88.81 83 GLN A CA 1
ATOM 657 C C . GLN A 1 83 ? -12.393 3.260 -2.136 1.00 88.81 8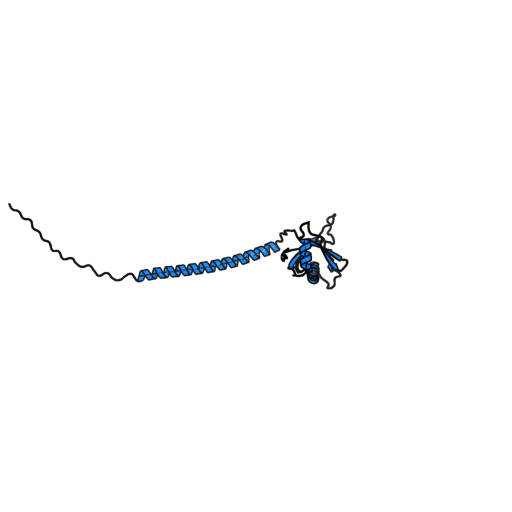3 GLN A C 1
ATOM 659 O O . GLN A 1 83 ? -11.969 3.984 -3.031 1.00 88.81 83 GLN A O 1
ATOM 664 N N . THR A 1 84 ? -13.646 3.346 -1.677 1.00 87.12 84 THR A N 1
ATOM 665 C CA . THR A 1 84 ? -14.647 4.263 -2.246 1.00 87.12 84 THR A CA 1
ATOM 666 C C . THR A 1 84 ? -14.224 5.724 -2.082 1.00 87.12 84 THR A C 1
ATOM 668 O O . THR A 1 84 ? -14.176 6.447 -3.070 1.00 87.12 84 THR A O 1
ATOM 671 N N . LYS A 1 85 ? -13.829 6.150 -0.872 1.00 85.50 85 LYS A N 1
ATOM 672 C CA . LYS A 1 85 ? -13.368 7.531 -0.612 1.00 85.50 85 LYS A CA 1
ATOM 673 C C . LYS A 1 85 ? -12.088 7.893 -1.361 1.00 85.50 85 LYS A C 1
ATOM 675 O O . LYS A 1 85 ? -11.872 9.041 -1.738 1.00 85.50 85 LYS A O 1
ATOM 680 N N . MET A 1 86 ? -11.217 6.909 -1.553 1.00 81.81 86 MET A N 1
ATOM 681 C CA . MET A 1 86 ? -9.933 7.086 -2.223 1.00 81.81 86 MET A CA 1
ATOM 682 C C . MET A 1 86 ? -10.025 7.159 -3.746 1.00 81.81 86 MET A C 1
ATOM 684 O O . MET A 1 86 ? -9.157 7.768 -4.370 1.00 81.81 86 MET A O 1
ATOM 688 N N . LEU A 1 87 ? -11.032 6.506 -4.324 1.00 79.50 87 LEU A N 1
ATOM 689 C CA . LEU A 1 87 ? -11.332 6.511 -5.755 1.00 79.50 87 LEU A CA 1
ATOM 690 C C . LEU A 1 87 ? -12.344 7.599 -6.140 1.00 79.50 87 LEU A C 1
ATOM 692 O O . LEU A 1 87 ? -12.751 7.653 -7.301 1.00 79.50 87 LEU A O 1
ATOM 696 N 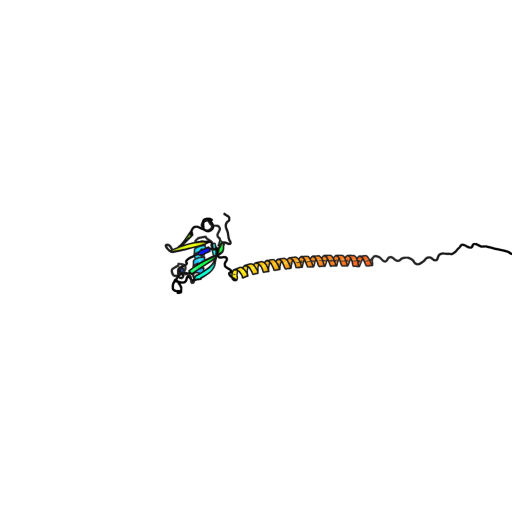N . ASP A 1 88 ? -12.755 8.441 -5.189 1.00 76.62 88 ASP A N 1
ATOM 697 C CA . ASP A 1 88 ? -13.760 9.465 -5.437 1.00 76.62 88 ASP A CA 1
ATOM 698 C C . ASP A 1 88 ? -13.245 10.552 -6.393 1.00 76.62 88 ASP A C 1
ATOM 700 O O . ASP A 1 88 ? -12.095 11.004 -6.317 1.00 76.62 88 ASP A O 1
ATOM 704 N N . VAL A 1 89 ? -14.104 10.925 -7.339 1.00 54.97 89 VAL A N 1
ATOM 705 C CA . VAL A 1 89 ? -13.703 11.503 -8.632 1.00 54.97 89 VAL A CA 1
ATOM 706 C C . VAL A 1 89 ? -13.227 12.952 -8.497 1.00 54.97 89 VAL A C 1
ATOM 708 O O . VAL A 1 89 ? -12.349 13.380 -9.245 1.00 54.97 89 VAL A O 1
ATOM 711 N N . ASP A 1 90 ? -13.701 13.668 -7.476 1.00 58.78 90 ASP A N 1
ATOM 712 C CA . ASP A 1 90 ? -13.379 15.078 -7.211 1.00 58.78 90 ASP A CA 1
ATOM 713 C C . ASP A 1 90 ? -12.003 15.296 -6.534 1.00 58.78 90 ASP A C 1
ATOM 715 O O . ASP A 1 90 ? -11.714 16.360 -5.984 1.00 58.78 90 ASP A O 1
ATOM 719 N N . GLY A 1 91 ? -11.114 14.295 -6.594 1.00 54.22 91 GLY A N 1
ATOM 720 C CA . GLY A 1 91 ? -9.715 14.388 -6.151 1.00 54.22 91 GLY A CA 1
ATOM 721 C C . GLY A 1 91 ? -9.346 13.536 -4.931 1.00 54.22 91 GLY A C 1
ATOM 722 O O . GLY A 1 91 ? -8.237 13.690 -4.411 1.00 54.22 91 GLY A O 1
ATOM 723 N N . GLY A 1 92 ? -10.240 12.636 -4.505 1.00 56.38 92 GLY A N 1
ATOM 724 C CA . GLY A 1 92 ? -10.066 11.707 -3.386 1.00 56.38 92 GLY A CA 1
ATOM 725 C C . GLY A 1 92 ? -10.052 12.388 -2.014 1.00 56.38 92 GLY A C 1
ATOM 726 O O . GLY A 1 92 ? -9.080 13.056 -1.641 1.00 56.38 92 GLY A O 1
ATOM 727 N N . GLU A 1 93 ? -11.098 12.167 -1.211 1.00 62.34 93 GLU A N 1
ATOM 728 C CA . GLU A 1 93 ? -11.119 12.653 0.171 1.00 62.34 93 GLU A CA 1
ATOM 729 C C . GLU A 1 93 ? -9.923 12.103 0.963 1.00 62.34 93 GLU A C 1
ATOM 731 O O . GLU A 1 93 ? -9.595 10.912 0.910 1.00 62.34 93 GLU A O 1
ATOM 736 N N . MET A 1 94 ? -9.282 12.973 1.752 1.00 69.69 94 MET A N 1
ATOM 737 C CA . MET A 1 94 ? -8.182 12.585 2.637 1.00 69.69 94 MET A CA 1
ATOM 738 C C . MET A 1 94 ? -8.695 11.672 3.753 1.00 69.69 94 MET A C 1
ATOM 740 O O . MET A 1 94 ? -9.055 12.126 4.840 1.00 69.69 94 MET A O 1
ATOM 744 N N . THR A 1 95 ? -8.701 10.369 3.490 1.00 86.31 95 THR A N 1
ATOM 745 C CA . THR A 1 95 ? -9.115 9.373 4.472 1.00 86.31 95 THR A CA 1
ATOM 746 C C . THR A 1 95 ? -8.036 9.249 5.548 1.00 86.31 95 THR A C 1
ATOM 748 O O . THR A 1 95 ? -6.838 9.236 5.256 1.00 86.31 95 THR A O 1
ATOM 751 N N . LYS A 1 96 ? -8.458 9.204 6.813 1.00 90.31 96 LYS A N 1
ATOM 752 C CA . LYS A 1 96 ? -7.570 9.048 7.968 1.00 90.31 96 LYS A CA 1
ATOM 753 C C . LYS A 1 96 ? -7.656 7.624 8.499 1.00 90.31 96 LYS A C 1
ATOM 755 O O . LYS A 1 96 ? -8.753 7.092 8.639 1.00 90.31 96 LYS A O 1
ATOM 760 N N . ILE A 1 97 ? -6.507 7.056 8.838 1.00 91.75 97 ILE A N 1
ATOM 761 C CA . ILE A 1 97 ? -6.382 5.813 9.600 1.00 91.75 97 ILE A CA 1
ATOM 762 C C . ILE A 1 97 ? -5.766 6.181 10.946 1.00 91.75 97 ILE A C 1
ATOM 764 O O . ILE A 1 97 ? -4.616 6.615 10.986 1.00 91.75 97 ILE A O 1
ATOM 768 N N . VAL A 1 98 ? -6.532 6.045 12.028 1.00 92.25 98 VAL A N 1
ATOM 769 C CA . VAL A 1 98 ? -6.019 6.164 13.401 1.00 92.25 98 VAL A CA 1
ATOM 770 C C . VAL A 1 98 ? -5.385 4.825 13.760 1.00 92.25 98 VAL A C 1
ATOM 772 O O . VAL A 1 98 ? -6.038 3.795 13.615 1.00 92.25 98 VAL A O 1
ATOM 775 N N . TYR A 1 99 ? -4.118 4.837 14.167 1.00 91.00 99 TYR A N 1
ATOM 776 C CA . TYR A 1 99 ? -3.374 3.615 14.496 1.00 91.00 99 TYR A CA 1
ATOM 777 C C . TYR A 1 99 ? -3.103 3.465 15.997 1.00 91.00 99 TYR A C 1
ATOM 779 O O . TYR A 1 99 ? -2.942 2.347 16.473 1.00 91.00 99 TYR A O 1
ATOM 787 N N . ASP A 1 100 ? -3.061 4.582 16.725 1.00 88.19 100 ASP A N 1
ATOM 788 C CA . ASP A 1 100 ? -2.876 4.664 18.177 1.00 88.19 100 ASP A CA 1
ATOM 789 C C . ASP A 1 100 ? -3.294 6.076 18.615 1.00 88.19 100 ASP A C 1
ATOM 791 O O . ASP A 1 100 ? -2.539 7.018 18.393 1.00 88.19 100 ASP A O 1
ATOM 795 N N . ASP A 1 101 ? -4.521 6.264 19.111 1.00 85.94 101 ASP A N 1
ATOM 796 C CA . ASP A 1 101 ? -5.129 7.588 19.359 1.00 85.94 101 ASP A CA 1
ATOM 797 C C . ASP A 1 101 ? -4.242 8.473 20.270 1.00 85.94 101 ASP A C 1
ATOM 799 O O . ASP A 1 101 ? -3.856 8.024 21.350 1.00 85.94 101 ASP A O 1
ATOM 803 N N . PRO A 1 102 ? -3.875 9.719 19.884 1.00 89.62 102 PRO A N 1
ATOM 804 C CA . PRO A 1 102 ? -4.392 10.548 18.783 1.00 89.62 102 PRO A CA 1
ATOM 805 C C . PRO A 1 102 ? -3.611 10.463 17.458 1.00 89.62 102 PRO A C 1
ATOM 807 O O . PRO A 1 102 ? -3.771 11.313 16.577 1.00 89.62 102 PRO A O 1
ATOM 810 N N . ASN A 1 103 ? -2.721 9.487 17.298 1.00 91.56 103 ASN A N 1
ATOM 811 C CA . ASN A 1 103 ? -1.862 9.340 16.130 1.00 91.56 103 ASN A CA 1
ATOM 812 C C . ASN A 1 103 ? -2.600 8.711 14.936 1.00 91.56 103 ASN A C 1
ATOM 814 O O . ASN A 1 103 ? -3.233 7.655 15.031 1.00 91.56 103 ASN A O 1
ATOM 818 N N . TYR A 1 104 ? -2.468 9.348 13.771 1.00 94.00 104 TYR A N 1
ATOM 819 C CA . TYR A 1 104 ? -3.104 8.911 12.531 1.00 94.00 104 TYR A CA 1
ATOM 820 C C . TYR A 1 104 ? -2.207 9.108 11.308 1.00 94.00 104 TYR A C 1
ATOM 822 O O . TYR A 1 104 ? -1.346 9.991 11.263 1.00 94.00 104 TYR A O 1
ATOM 830 N N . TRP A 1 105 ? -2.472 8.322 10.268 1.00 94.88 105 TRP A N 1
ATOM 831 C CA . TRP A 1 105 ? -1.971 8.544 8.916 1.00 94.88 105 TRP A CA 1
ATOM 832 C C . TRP A 1 105 ? -3.079 9.083 8.016 1.00 94.88 105 TRP A C 1
ATOM 834 O O . TRP A 1 105 ? -4.246 8.715 8.147 1.00 94.88 105 TRP A O 1
ATOM 844 N N . ILE A 1 106 ? -2.704 9.941 7.070 1.00 92.50 106 ILE A N 1
ATOM 845 C CA . ILE A 1 106 ? -3.554 10.290 5.927 1.00 92.50 106 ILE A CA 1
ATOM 846 C C . ILE A 1 106 ? -3.200 9.326 4.797 1.00 92.50 106 ILE A C 1
ATOM 848 O O . ILE A 1 106 ? -2.026 9.206 4.450 1.00 92.50 106 ILE A O 1
ATOM 852 N N . ILE A 1 107 ? -4.201 8.677 4.211 1.00 91.88 107 ILE A N 1
ATOM 853 C CA . ILE A 1 107 ? -4.056 7.799 3.047 1.00 91.88 107 ILE A CA 1
ATOM 854 C C . ILE A 1 107 ? -4.662 8.441 1.796 1.00 91.88 107 ILE A C 1
ATOM 856 O O . ILE A 1 107 ? -5.645 9.179 1.860 1.00 91.88 107 ILE A O 1
ATOM 860 N N . LYS A 1 108 ? -4.042 8.164 0.648 1.00 89.94 108 LYS A N 1
ATOM 861 C CA . LYS A 1 108 ? -4.446 8.610 -0.691 1.00 89.94 108 LYS A CA 1
ATOM 862 C C . LYS A 1 108 ? -4.232 7.497 -1.707 1.00 89.94 108 LYS A C 1
ATOM 864 O O . LYS A 1 108 ? -3.425 6.597 -1.474 1.00 89.94 108 LYS A O 1
ATOM 869 N N . HIS A 1 109 ? -4.935 7.553 -2.837 1.00 88.50 109 HIS A N 1
ATOM 870 C CA . HIS A 1 109 ? -4.733 6.587 -3.915 1.00 88.50 109 HIS A CA 1
ATOM 871 C C . HIS A 1 109 ? -3.298 6.716 -4.432 1.00 88.50 109 HIS A C 1
ATOM 873 O O . HIS A 1 109 ? -2.822 7.826 -4.683 1.00 88.50 109 HIS A O 1
ATOM 879 N N . ASN A 1 110 ? -2.589 5.592 -4.548 1.00 86.12 110 ASN A N 1
ATOM 880 C CA . ASN A 1 110 ? -1.262 5.601 -5.133 1.00 86.12 110 ASN A CA 1
ATOM 881 C C . ASN A 1 110 ? -1.355 5.771 -6.654 1.00 86.12 110 ASN A C 1
ATOM 883 O O . ASN A 1 110 ? -1.501 4.803 -7.393 1.00 86.12 110 ASN A O 1
ATOM 887 N N . THR A 1 111 ? -1.224 7.011 -7.117 1.00 80.75 111 THR A N 1
ATOM 888 C CA . THR A 1 111 ? -1.127 7.342 -8.545 1.00 80.75 111 THR A CA 1
ATOM 889 C C . THR A 1 111 ? 0.293 7.218 -9.098 1.00 80.75 111 THR A C 1
ATOM 891 O O . THR A 1 111 ? 0.506 7.474 -10.283 1.00 80.75 111 THR A O 1
ATOM 894 N N . SER A 1 112 ? 1.286 6.842 -8.277 1.00 70.81 112 SER A N 1
ATOM 895 C CA . SER A 1 112 ? 2.632 6.614 -8.796 1.00 70.81 112 SER A CA 1
ATOM 896 C C . SER A 1 112 ? 2.650 5.336 -9.632 1.00 70.81 112 SER A C 1
ATOM 898 O O . SER A 1 112 ? 2.490 4.226 -9.124 1.00 70.81 112 SER A O 1
ATOM 900 N N . VAL A 1 113 ? 2.884 5.502 -10.936 1.00 61.69 113 VAL A N 1
ATOM 901 C CA . VAL A 1 113 ? 3.280 4.414 -11.836 1.00 61.69 113 VAL A CA 1
ATOM 902 C C . VAL A 1 113 ? 4.739 4.089 -11.518 1.00 61.69 113 VAL A C 1
ATOM 904 O O . VAL A 1 113 ? 5.666 4.472 -12.231 1.00 61.69 113 VAL A O 1
ATOM 907 N N . GLY A 1 114 ? 4.945 3.490 -10.347 1.00 54.03 114 GLY A N 1
ATOM 908 C CA . GLY A 1 114 ? 6.259 3.128 -9.854 1.00 54.03 114 GLY A CA 1
ATOM 909 C C . GLY A 1 114 ? 6.868 2.078 -10.769 1.00 54.03 114 GLY A C 1
ATOM 910 O O . GLY A 1 114 ? 6.463 0.919 -10.715 1.00 54.03 114 GLY A O 1
ATOM 911 N N . LYS A 1 115 ? 7.872 2.477 -11.558 1.00 47.34 115 LYS A N 1
ATOM 912 C CA . LYS A 1 115 ? 8.843 1.563 -12.170 1.00 47.34 115 LYS A CA 1
ATOM 913 C C . LYS A 1 115 ? 9.693 0.922 -11.074 1.00 47.34 115 LYS A C 1
ATOM 915 O O . LYS A 1 115 ? 10.868 1.236 -10.908 1.00 47.34 115 LYS A O 1
ATOM 920 N N . ASN A 1 116 ? 9.073 0.074 -10.263 1.00 53.41 116 ASN A N 1
ATOM 921 C CA . ASN A 1 116 ? 9.811 -0.824 -9.404 1.00 53.41 116 ASN A CA 1
ATOM 922 C C . ASN A 1 116 ? 10.314 -1.946 -10.304 1.00 53.41 116 ASN A C 1
ATOM 924 O O . ASN A 1 116 ? 9.520 -2.729 -10.821 1.00 53.41 116 ASN A O 1
ATOM 928 N N . GLU A 1 117 ? 11.632 -2.078 -10.426 1.00 53.78 117 GLU A N 1
ATOM 929 C CA . GLU A 1 117 ? 12.275 -3.208 -11.112 1.00 53.78 117 GLU A CA 1
ATOM 930 C C . GLU A 1 117 ? 11.702 -4.546 -10.615 1.00 53.78 117 GLU A C 1
ATOM 932 O O . GLU A 1 117 ? 11.564 -5.499 -11.367 1.00 53.78 117 GLU A O 1
ATOM 937 N N . ARG A 1 118 ? 11.270 -4.604 -9.346 1.00 56.41 118 ARG A N 1
ATOM 938 C CA . ARG A 1 118 ? 10.591 -5.760 -8.753 1.00 56.41 118 ARG A CA 1
ATOM 939 C C . ARG A 1 118 ? 9.204 -6.063 -9.330 1.00 56.41 118 ARG A C 1
ATOM 941 O O . ARG A 1 118 ? 8.887 -7.243 -9.419 1.00 56.41 118 ARG A O 1
ATOM 948 N N . SER A 1 119 ? 8.395 -5.058 -9.686 1.00 62.03 119 SER A N 1
ATOM 949 C CA . SER A 1 119 ? 7.117 -5.290 -10.379 1.00 62.03 119 SER A CA 1
ATOM 950 C C . SER A 1 119 ? 7.340 -5.599 -11.854 1.00 62.03 119 SER A C 1
ATOM 952 O O . SER A 1 119 ? 6.731 -6.521 -12.374 1.00 62.03 119 SER A O 1
ATOM 954 N N . GLU A 1 120 ? 8.306 -4.943 -12.503 1.00 65.12 120 GLU A N 1
ATOM 955 C CA . GLU A 1 120 ? 8.723 -5.342 -13.854 1.00 65.12 120 GLU A CA 1
ATOM 956 C C . GLU A 1 120 ? 9.202 -6.809 -13.862 1.00 65.12 120 GLU A C 1
ATOM 958 O O . GLU A 1 120 ? 8.792 -7.585 -14.716 1.00 65.12 120 GLU A O 1
ATOM 963 N N . ILE A 1 121 ? 9.960 -7.251 -12.850 1.00 73.00 121 ILE A N 1
ATOM 964 C CA . ILE A 1 121 ? 10.361 -8.657 -12.670 1.00 73.00 121 ILE A CA 1
ATOM 965 C C . ILE A 1 121 ? 9.167 -9.589 -12.399 1.00 73.00 121 ILE A C 1
ATOM 967 O O . ILE A 1 121 ? 9.215 -10.733 -12.850 1.00 73.00 121 ILE A O 1
ATOM 971 N N . THR A 1 122 ? 8.118 -9.183 -11.669 1.00 74.12 122 THR A N 1
ATOM 972 C CA . THR A 1 122 ? 6.927 -10.045 -11.500 1.00 74.12 122 THR A CA 1
ATOM 973 C C . THR A 1 122 ? 6.146 -10.174 -12.797 1.00 74.12 122 THR A C 1
ATOM 975 O O . THR A 1 122 ? 5.814 -11.290 -13.183 1.00 74.12 122 THR A O 1
ATOM 978 N N . ASP A 1 123 ? 5.940 -9.067 -13.503 1.00 77.94 123 ASP A N 1
ATOM 979 C CA . ASP A 1 123 ? 5.155 -9.022 -14.735 1.00 77.94 123 ASP A CA 1
ATOM 980 C C . ASP A 1 123 ? 5.892 -9.761 -15.871 1.00 77.94 123 ASP A C 1
ATOM 982 O O . ASP A 1 123 ? 5.289 -10.513 -16.636 1.00 77.94 123 ASP A O 1
ATOM 986 N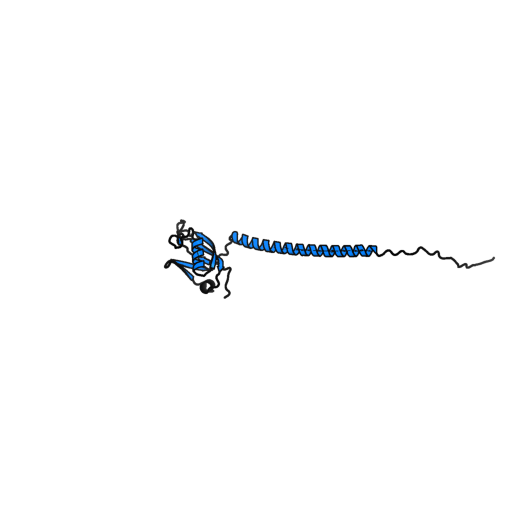 N . LEU A 1 124 ? 7.226 -9.637 -15.931 1.00 84.81 124 LEU A N 1
ATOM 987 C CA . LEU A 1 124 ? 8.083 -10.424 -16.823 1.00 84.81 124 LEU A CA 1
ATOM 988 C C . LEU A 1 124 ? 8.073 -11.916 -16.465 1.00 84.81 124 LEU A C 1
ATOM 990 O O . LEU A 1 124 ? 8.050 -12.749 -17.366 1.00 84.81 124 LEU A O 1
ATOM 994 N N . LYS A 1 125 ? 8.063 -12.286 -15.176 1.00 83.00 125 LYS A N 1
ATOM 995 C CA . LYS A 1 125 ? 7.932 -13.695 -14.759 1.00 83.00 125 LYS A CA 1
ATOM 996 C C . LYS A 1 125 ? 6.580 -14.286 -15.153 1.00 83.00 125 LYS A C 1
ATOM 998 O O . LYS A 1 125 ? 6.545 -15.430 -15.596 1.00 83.00 125 LYS A O 1
ATOM 1003 N N . GLU A 1 126 ? 5.497 -13.523 -15.020 1.00 88.94 126 GLU A N 1
ATOM 1004 C CA . GLU A 1 126 ? 4.154 -13.940 -15.435 1.00 88.94 126 GLU A CA 1
ATOM 1005 C C . GLU A 1 126 ? 4.080 -14.120 -16.963 1.00 88.94 126 GLU A C 1
ATOM 1007 O O . GLU A 1 126 ? 3.624 -15.164 -17.431 1.00 88.94 126 GLU A O 1
ATOM 1012 N N . GLN A 1 127 ? 4.641 -13.187 -17.746 1.00 92.75 127 GLN A N 1
ATOM 1013 C CA . GLN A 1 127 ? 4.763 -13.341 -19.205 1.00 92.75 127 GLN A CA 1
ATOM 1014 C C . GLN A 1 127 ? 5.623 -14.542 -19.616 1.00 92.75 127 GLN A C 1
ATOM 1016 O O . GLN A 1 127 ? 5.266 -15.254 -20.552 1.00 92.75 127 GLN A O 1
ATOM 1021 N N . VAL A 1 128 ? 6.747 -14.792 -18.935 1.00 94.38 128 VAL A N 1
ATOM 1022 C CA . VAL A 1 128 ? 7.592 -15.965 -19.213 1.00 94.38 128 VAL A CA 1
ATOM 1023 C C . VAL A 1 128 ? 6.831 -17.259 -18.924 1.00 94.38 128 VAL A C 1
ATOM 1025 O O . VAL A 1 128 ? 6.900 -18.169 -19.745 1.00 94.38 128 VAL A O 1
ATOM 1028 N N . ALA A 1 129 ? 6.071 -17.327 -17.825 1.00 94.00 129 ALA A N 1
ATOM 1029 C CA . ALA A 1 129 ? 5.262 -18.495 -17.476 1.00 94.00 129 ALA A CA 1
ATOM 1030 C C . ALA A 1 129 ? 4.174 -18.791 -18.530 1.00 94.00 129 ALA A C 1
ATOM 1032 O O . ALA A 1 129 ? 4.105 -19.912 -19.038 1.00 94.00 129 ALA A O 1
ATOM 1033 N N . ASP A 1 130 ? 3.392 -17.782 -18.932 1.00 95.75 130 ASP A N 1
ATOM 1034 C CA . ASP A 1 130 ? 2.408 -17.898 -20.022 1.00 95.75 130 ASP A CA 1
ATOM 1035 C C . ASP A 1 130 ? 3.075 -18.319 -21.345 1.00 95.75 130 ASP A C 1
ATOM 1037 O O . ASP A 1 130 ? 2.614 -19.240 -22.023 1.00 95.75 130 ASP A O 1
ATOM 1041 N N . MET A 1 131 ? 4.219 -17.719 -21.690 1.00 94.94 131 MET A N 1
ATOM 1042 C CA . MET A 1 131 ? 4.959 -18.079 -22.898 1.00 94.94 131 MET A CA 1
ATOM 1043 C C . MET A 1 131 ? 5.469 -19.528 -22.869 1.00 94.94 131 MET A C 1
ATOM 1045 O O . MET A 1 131 ? 5.370 -20.210 -23.889 1.00 94.94 131 MET A O 1
ATOM 1049 N N . THR A 1 132 ? 5.947 -20.041 -21.727 1.00 95.19 132 THR A N 1
ATOM 1050 C CA . THR A 1 132 ? 6.309 -21.464 -21.594 1.00 95.19 132 THR A CA 1
ATOM 1051 C C . THR A 1 132 ? 5.107 -22.385 -21.802 1.00 95.19 132 THR A C 1
ATOM 1053 O O . THR A 1 132 ? 5.199 -23.307 -22.610 1.00 95.19 132 THR A O 1
ATOM 1056 N N . THR A 1 133 ? 3.949 -22.090 -21.200 1.00 96.25 133 THR A N 1
ATOM 1057 C CA . THR A 1 133 ? 2.718 -22.880 -21.394 1.00 96.25 133 THR A CA 1
ATOM 1058 C C . THR A 1 133 ? 2.252 -22.883 -22.856 1.00 96.25 133 THR A C 1
ATOM 1060 O O . THR A 1 133 ? 1.818 -23.913 -23.383 1.00 96.25 133 THR A O 1
ATOM 1063 N N . ARG A 1 134 ? 2.382 -21.753 -23.565 1.00 95.44 134 ARG A N 1
ATOM 1064 C CA . ARG A 1 134 ? 2.084 -21.678 -25.006 1.00 95.44 134 ARG A CA 1
ATOM 1065 C C . ARG A 1 134 ? 3.064 -22.498 -25.842 1.00 95.44 134 ARG A C 1
ATOM 1067 O O . ARG A 1 134 ? 2.634 -23.166 -26.779 1.00 95.44 134 ARG A O 1
ATOM 1074 N N . LEU A 1 135 ? 4.357 -22.475 -25.516 1.00 96.06 135 LEU A N 1
ATOM 1075 C CA . LEU A 1 135 ? 5.371 -23.266 -26.221 1.00 96.06 135 LEU A CA 1
ATOM 1076 C C . LEU A 1 135 ? 5.157 -24.774 -26.029 1.00 96.06 135 LEU A C 1
ATOM 1078 O O . LEU A 1 135 ? 5.215 -25.510 -27.011 1.00 96.06 135 LEU A O 1
ATOM 1082 N N . GLU A 1 136 ? 4.829 -25.225 -24.817 1.00 95.12 136 GLU A N 1
ATOM 1083 C CA . GLU A 1 136 ? 4.426 -26.614 -24.544 1.00 95.12 136 GLU A CA 1
ATOM 1084 C C . GLU A 1 136 ? 3.195 -27.013 -25.372 1.00 95.12 136 GLU A C 1
ATOM 1086 O O . GLU A 1 136 ? 3.189 -28.056 -26.028 1.00 95.12 136 GLU A O 1
ATOM 1091 N N . THR A 1 137 ? 2.184 -26.141 -25.423 1.00 96.06 137 THR A N 1
ATOM 1092 C CA . THR A 1 137 ? 0.970 -26.348 -26.230 1.00 96.06 137 THR A CA 1
ATOM 1093 C C . THR A 1 137 ? 1.297 -26.505 -27.720 1.00 96.06 137 THR A C 1
ATOM 1095 O O . THR A 1 137 ? 0.842 -27.458 -28.357 1.00 96.06 137 THR A O 1
ATOM 1098 N N . TYR A 1 138 ? 2.130 -25.622 -28.282 1.00 94.94 138 TYR A N 1
ATOM 1099 C CA . TYR A 1 138 ? 2.574 -25.735 -29.674 1.00 94.94 138 TYR A CA 1
ATOM 1100 C C . TYR A 1 138 ? 3.427 -26.980 -29.924 1.00 94.94 138 TYR A C 1
ATOM 1102 O O . TYR A 1 138 ? 3.307 -27.583 -30.990 1.00 94.94 138 TYR A O 1
ATOM 1110 N N . HIS A 1 139 ? 4.256 -27.393 -28.962 1.00 95.19 139 HIS A N 1
ATOM 1111 C CA . HIS A 1 139 ? 5.062 -28.605 -29.078 1.00 95.19 139 HIS A CA 1
ATOM 1112 C C . HIS A 1 139 ? 4.176 -29.853 -29.192 1.00 95.19 139 HIS A C 1
ATOM 1114 O O . HIS A 1 139 ? 4.363 -30.644 -30.112 1.00 95.19 139 HIS A O 1
ATOM 1120 N N . ILE A 1 140 ? 3.138 -29.970 -28.353 1.00 96.38 140 ILE A N 1
ATOM 1121 C CA . ILE A 1 140 ? 2.150 -31.061 -28.427 1.00 96.38 140 ILE A CA 1
ATOM 1122 C C . ILE A 1 140 ? 1.429 -31.066 -29.787 1.00 96.38 140 ILE A C 1
ATOM 1124 O O . ILE A 1 140 ? 1.304 -32.119 -30.419 1.00 96.38 140 ILE A O 1
ATOM 1128 N N . MET A 1 141 ? 0.987 -29.899 -30.273 1.00 94.44 141 MET A N 1
ATOM 1129 C CA . MET A 1 141 ? 0.329 -29.788 -31.582 1.00 94.44 141 MET A CA 1
ATOM 1130 C C . MET A 1 141 ? 1.260 -30.206 -32.730 1.00 94.44 141 MET A C 1
ATOM 1132 O O . MET A 1 141 ? 0.852 -30.985 -33.591 1.00 94.44 141 MET A O 1
ATOM 1136 N N . LEU A 1 142 ? 2.522 -29.766 -32.719 1.00 95.62 142 LEU A N 1
ATOM 1137 C CA . LEU A 1 142 ? 3.528 -30.160 -33.710 1.00 95.62 142 LEU A CA 1
ATOM 1138 C C . LEU A 1 142 ? 3.806 -31.666 -33.684 1.00 95.62 142 LEU A C 1
ATOM 1140 O O . LEU A 1 142 ? 3.805 -32.289 -34.744 1.00 95.62 142 LEU A O 1
ATOM 1144 N N . SER A 1 143 ? 3.964 -32.269 -32.503 1.00 93.94 143 SER A N 1
ATOM 1145 C CA . SER A 1 143 ? 4.137 -33.720 -32.370 1.00 93.94 143 SER A CA 1
ATOM 1146 C C . SER A 1 143 ? 2.936 -34.490 -32.926 1.00 93.94 143 SER A C 1
ATOM 1148 O O . SER A 1 143 ? 3.115 -35.454 -33.670 1.00 93.94 143 SER A O 1
ATOM 1150 N N . SER A 1 144 ? 1.702 -34.050 -32.646 1.00 93.88 144 SER A N 1
ATOM 1151 C CA . SER A 1 144 ? 0.508 -34.691 -33.217 1.00 93.88 144 SER A CA 1
ATOM 1152 C C . SER A 1 144 ? 0.431 -34.563 -34.745 1.00 93.88 144 SER A C 1
ATOM 1154 O O . SER A 1 144 ? 0.087 -35.536 -35.415 1.00 93.88 144 SER A O 1
ATOM 1156 N N . ALA A 1 145 ? 0.822 -33.416 -35.310 1.00 93.25 145 ALA A N 1
ATOM 1157 C CA . ALA A 1 145 ? 0.859 -33.204 -36.756 1.00 93.25 145 ALA A CA 1
ATOM 1158 C C . ALA A 1 145 ? 1.944 -34.062 -37.435 1.00 93.25 145 ALA A C 1
ATOM 1160 O O . ALA A 1 145 ? 1.704 -34.641 -38.493 1.00 93.25 145 ALA A O 1
ATOM 1161 N N . GLN A 1 146 ? 3.113 -34.214 -36.804 1.00 90.62 146 GLN A N 1
ATOM 1162 C CA . GLN A 1 146 ? 4.174 -35.116 -37.266 1.00 90.62 146 GLN A CA 1
ATOM 1163 C C . GLN A 1 146 ? 3.715 -36.581 -37.271 1.00 90.62 146 GLN A C 1
ATOM 1165 O O . GLN A 1 146 ? 3.930 -37.283 -38.257 1.00 90.62 146 GLN A O 1
ATOM 1170 N N . HIS A 1 147 ? 3.019 -37.035 -36.222 1.00 90.38 147 HIS A N 1
ATOM 1171 C CA . HIS A 1 147 ? 2.426 -38.377 -36.199 1.00 90.38 147 HIS A CA 1
ATOM 1172 C C . HIS A 1 147 ? 1.353 -38.571 -37.282 1.00 90.38 147 HIS A C 1
ATOM 1174 O O . HIS A 1 147 ? 1.306 -39.627 -37.910 1.00 90.38 147 HIS A O 1
ATOM 1180 N N . GLN A 1 148 ? 0.513 -37.564 -37.542 1.00 90.94 148 GLN A N 1
ATOM 1181 C CA . GLN A 1 148 ? -0.470 -37.612 -38.632 1.00 90.94 148 GLN A CA 1
ATOM 1182 C C . GLN A 1 148 ? 0.201 -37.735 -40.007 1.00 90.94 148 GLN A C 1
ATOM 1184 O O . GLN A 1 148 ? -0.228 -38.561 -40.809 1.00 90.94 148 GLN A O 1
ATOM 1189 N N . LEU A 1 149 ? 1.273 -36.977 -40.262 1.00 88.06 149 LEU A N 1
ATOM 1190 C CA . LEU A 1 149 ? 2.045 -37.071 -41.505 1.00 88.06 149 LEU A CA 1
ATOM 1191 C C . LEU A 1 149 ? 2.706 -38.445 -41.669 1.00 88.06 149 LEU A C 1
ATOM 1193 O O . LEU A 1 149 ? 2.514 -39.075 -42.704 1.00 88.06 149 LEU A O 1
ATOM 1197 N N . GLY A 1 150 ? 3.386 -38.963 -40.641 1.00 86.62 150 GLY A N 1
ATOM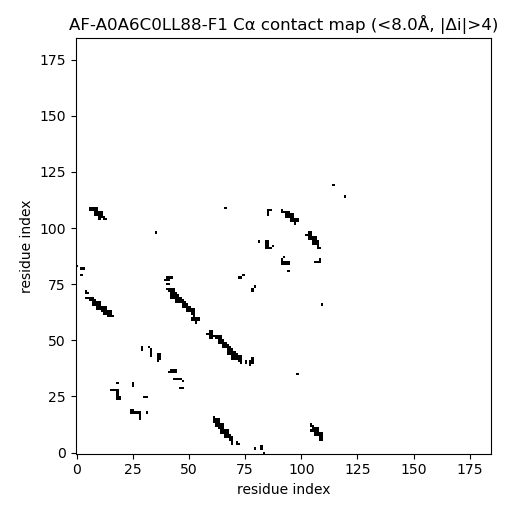 1198 C CA . GLY A 1 150 ? 4.006 -40.294 -40.700 1.00 86.62 150 GLY A CA 1
ATOM 1199 C C . GLY A 1 150 ? 2.996 -41.426 -40.940 1.00 86.62 150 GLY A C 1
ATOM 1200 O O . GLY A 1 150 ? 3.277 -42.370 -41.678 1.00 86.62 150 GLY A O 1
ATOM 1201 N N . ASN A 1 151 ? 1.781 -41.308 -40.394 1.00 82.94 151 ASN A N 1
ATOM 1202 C CA . ASN A 1 151 ? 0.694 -42.249 -40.675 1.00 82.94 151 ASN A CA 1
ATOM 1203 C C . ASN A 1 151 ? 0.225 -42.179 -42.143 1.00 82.94 151 ASN A C 1
ATOM 1205 O O . ASN A 1 151 ? -0.075 -43.215 -42.735 1.00 82.94 151 ASN A O 1
ATOM 1209 N N . LEU A 1 152 ? 0.177 -40.984 -42.745 1.00 80.00 152 LEU A N 1
ATOM 1210 C CA . LEU A 1 152 ? -0.162 -40.806 -44.164 1.00 80.00 152 LEU A CA 1
ATOM 1211 C C . LEU A 1 152 ? 0.944 -41.337 -45.090 1.00 80.00 152 LEU A C 1
ATOM 1213 O O . LEU A 1 152 ? 0.638 -42.023 -46.063 1.00 80.00 152 LEU A O 1
ATOM 1217 N N . GLU A 1 153 ? 2.216 -41.093 -44.769 1.00 76.06 153 GLU A N 1
ATOM 1218 C CA . GLU A 1 153 ? 3.358 -41.651 -45.508 1.00 76.06 153 GLU A CA 1
ATOM 1219 C C . GLU A 1 153 ? 3.358 -43.187 -45.474 1.00 76.06 153 GLU A C 1
ATOM 1221 O O . GLU A 1 153 ? 3.545 -43.831 -46.508 1.00 76.06 153 GLU A O 1
ATOM 1226 N N . GLY A 1 154 ? 3.056 -43.786 -44.315 1.00 73.25 154 GLY A N 1
ATOM 1227 C CA . GLY A 1 154 ? 2.900 -45.236 -44.178 1.00 73.25 154 GLY A CA 1
ATOM 1228 C C . GLY A 1 154 ? 1.758 -45.815 -45.023 1.00 73.25 154 GLY A C 1
ATOM 1229 O O . GLY A 1 154 ? 1.904 -46.896 -45.593 1.00 73.25 154 GLY A O 1
ATOM 1230 N N . LEU A 1 155 ? 0.637 -45.097 -45.161 1.00 70.81 155 LEU A N 1
ATOM 1231 C CA . LEU A 1 155 ? -0.466 -45.506 -46.040 1.00 70.81 155 LEU A CA 1
ATOM 1232 C C . LEU A 1 155 ? -0.061 -45.470 -47.523 1.00 70.81 155 LEU A C 1
ATOM 1234 O O . LEU A 1 155 ? -0.332 -46.430 -48.241 1.00 70.81 155 LEU A O 1
ATOM 1238 N N . ILE A 1 156 ? 0.640 -44.420 -47.962 1.00 67.19 156 ILE A N 1
ATOM 1239 C CA . ILE A 1 156 ? 1.132 -44.287 -49.346 1.00 67.19 156 ILE A CA 1
ATOM 1240 C C . ILE A 1 156 ? 2.154 -45.388 -49.674 1.00 67.19 156 ILE A C 1
ATOM 1242 O O . ILE A 1 156 ? 2.079 -46.014 -50.731 1.00 67.19 156 ILE A O 1
ATOM 1246 N N . ALA A 1 157 ? 3.077 -45.685 -48.753 1.00 62.38 157 ALA A N 1
ATOM 1247 C CA . ALA A 1 157 ? 4.069 -46.745 -48.935 1.00 62.38 157 ALA A CA 1
ATOM 1248 C C . ALA A 1 157 ? 3.432 -48.139 -49.111 1.00 62.38 157 ALA A C 1
ATOM 1250 O O . ALA A 1 157 ? 3.925 -48.945 -49.902 1.00 62.38 157 ALA A O 1
ATOM 1251 N N . ASN A 1 158 ? 2.327 -48.412 -48.410 1.00 59.66 158 ASN A N 1
ATOM 1252 C CA . ASN A 1 158 ? 1.604 -49.682 -48.499 1.00 59.66 158 ASN A CA 1
ATOM 1253 C C . ASN A 1 158 ? 0.749 -49.811 -49.774 1.00 59.66 158 ASN A C 1
ATOM 1255 O O . ASN A 1 158 ? 0.539 -50.922 -50.252 1.00 59.66 158 ASN A O 1
ATOM 1259 N N . ASP A 1 159 ? 0.264 -48.711 -50.352 1.00 55.22 159 ASP A N 1
ATOM 1260 C CA . ASP A 1 159 ? -0.507 -48.751 -51.605 1.00 55.22 159 ASP A CA 1
ATOM 1261 C C . ASP A 1 159 ? 0.373 -49.208 -52.787 1.00 55.22 159 ASP A C 1
ATOM 1263 O O . ASP A 1 159 ? -0.010 -50.056 -53.595 1.00 55.22 159 ASP A O 1
ATOM 1267 N N . HIS A 1 160 ? 1.631 -48.754 -52.817 1.00 53.03 160 HIS A N 1
ATOM 1268 C CA . HIS A 1 160 ? 2.602 -49.122 -53.851 1.00 53.03 160 HIS A CA 1
ATOM 1269 C C . HIS A 1 160 ? 3.033 -50.602 -53.852 1.00 53.03 160 HIS A C 1
ATOM 1271 O O . HIS A 1 160 ? 3.589 -51.057 -54.854 1.00 53.03 160 HIS A O 1
ATOM 1277 N N . THR A 1 161 ? 2.783 -51.377 -52.789 1.00 53.12 161 THR A N 1
ATOM 1278 C CA . THR A 1 161 ? 3.152 -52.807 -52.739 1.00 53.12 161 THR A CA 1
ATOM 1279 C C . THR A 1 161 ? 2.056 -53.749 -53.245 1.00 53.12 161 THR A C 1
ATOM 1281 O O . THR A 1 161 ? 2.362 -54.885 -53.601 1.00 53.12 161 THR A O 1
ATOM 1284 N N . ASN A 1 162 ? 0.806 -53.286 -53.359 1.00 51.47 162 ASN A N 1
ATOM 1285 C CA . ASN A 1 162 ? -0.342 -54.116 -53.752 1.00 51.47 162 ASN A CA 1
ATOM 1286 C C . ASN A 1 162 ? -0.670 -54.071 -55.263 1.00 51.47 162 ASN A C 1
ATOM 1288 O O . ASN A 1 162 ? -1.616 -54.714 -55.709 1.00 51.47 162 ASN A O 1
ATOM 1292 N N . GLY A 1 163 ? 0.095 -53.317 -56.063 1.00 47.59 163 GLY A N 1
ATOM 1293 C CA . GLY A 1 163 ? -0.239 -52.986 -57.457 1.00 47.59 163 GLY A CA 1
ATOM 1294 C C . GLY A 1 163 ? 0.383 -53.847 -58.569 1.00 47.59 163 GLY A C 1
ATOM 1295 O O . GLY A 1 163 ? 0.250 -53.478 -59.735 1.00 47.59 163 GLY A O 1
ATOM 1296 N N . ILE A 1 164 ? 1.086 -54.947 -58.263 1.00 47.66 164 ILE A N 1
ATOM 1297 C CA . ILE A 1 164 ? 1.777 -55.779 -59.274 1.00 47.66 164 ILE A CA 1
ATOM 1298 C C . ILE A 1 164 ? 1.172 -57.191 -59.349 1.00 47.66 164 ILE A C 1
ATOM 1300 O O . ILE A 1 164 ? 1.809 -58.183 -58.997 1.00 47.66 164 ILE A O 1
ATOM 1304 N N . GLU A 1 165 ? -0.051 -57.295 -59.874 1.00 46.66 165 GLU A N 1
ATOM 1305 C CA . GLU A 1 165 ? -0.518 -58.554 -60.470 1.00 46.66 165 GLU A CA 1
ATOM 1306 C C . GLU A 1 165 ? 0.053 -58.711 -61.891 1.00 46.66 165 GLU A C 1
ATOM 1308 O O . GLU A 1 165 ? 0.141 -57.762 -62.675 1.00 46.66 165 GLU A O 1
ATOM 1313 N N . ALA A 1 166 ? 0.505 -59.923 -62.219 1.00 48.75 166 ALA A N 1
ATOM 1314 C CA . ALA A 1 166 ? 1.322 -60.173 -63.402 1.00 48.75 166 ALA A CA 1
ATOM 1315 C C . ALA A 1 166 ? 0.510 -60.209 -64.711 1.00 48.75 166 ALA A C 1
ATOM 1317 O O . ALA A 1 166 ? -0.377 -61.044 -64.889 1.00 48.75 166 ALA A O 1
ATOM 1318 N N . TYR A 1 167 ? 0.895 -59.382 -65.688 1.00 47.03 167 TYR A N 1
ATOM 1319 C CA . TYR A 1 167 ? 0.377 -59.484 -67.056 1.00 47.03 167 TYR A CA 1
ATOM 1320 C C . TYR A 1 167 ? 0.963 -60.710 -67.791 1.00 47.03 167 TYR A C 1
ATOM 132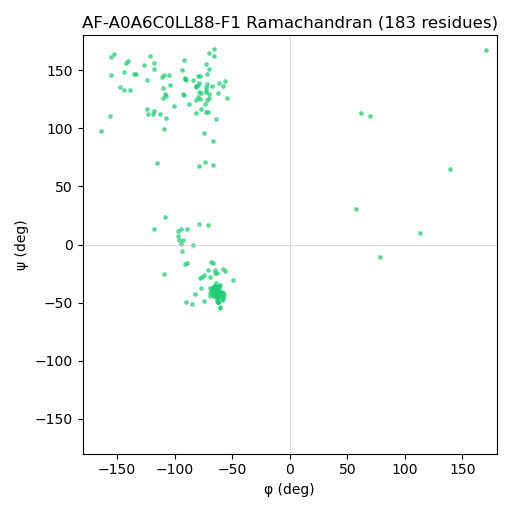2 O O . TYR A 1 167 ? 2.186 -60.884 -67.811 1.00 47.03 167 TYR A O 1
ATOM 1330 N N . PRO A 1 168 ? 0.134 -61.550 -68.443 1.00 51.25 168 PRO A N 1
ATOM 1331 C CA . PRO A 1 168 ? 0.609 -62.714 -69.188 1.00 51.25 168 PRO A CA 1
ATOM 1332 C C . PRO A 1 168 ? 1.317 -62.322 -70.497 1.00 51.25 168 PRO A C 1
ATOM 1334 O O . PRO A 1 168 ? 0.967 -61.344 -71.158 1.00 51.25 168 PRO A O 1
ATOM 1337 N N . GLY A 1 169 ? 2.326 -63.114 -70.875 1.00 52.03 169 GLY A N 1
ATOM 1338 C CA . GLY A 1 169 ? 3.248 -62.818 -71.980 1.00 52.03 169 GLY A CA 1
ATOM 1339 C C . GLY A 1 169 ? 2.639 -62.795 -73.399 1.00 52.03 169 GLY A C 1
ATOM 1340 O O . GLY A 1 169 ? 1.512 -63.238 -73.626 1.00 52.03 169 GLY A O 1
ATOM 1341 N N . PRO A 1 170 ? 3.395 -62.290 -74.395 1.00 50.25 170 PRO A N 1
ATOM 1342 C CA . PRO A 1 170 ? 2.851 -61.872 -75.688 1.00 50.25 170 PRO A CA 1
ATOM 1343 C C . PRO A 1 170 ? 2.397 -63.025 -76.601 1.00 50.25 170 PRO A C 1
ATOM 1345 O O . PRO A 1 170 ? 3.181 -63.883 -77.016 1.00 50.25 170 PRO A O 1
ATOM 1348 N N . VAL A 1 171 ? 1.129 -62.968 -77.019 1.00 57.66 171 VAL A N 1
ATOM 1349 C CA . VAL A 1 171 ? 0.524 -63.891 -77.993 1.00 57.66 171 VAL A CA 1
ATOM 1350 C C . VAL A 1 171 ? 1.027 -63.599 -79.414 1.00 57.66 171 VAL A C 1
ATOM 1352 O O . VAL A 1 171 ? 0.813 -62.517 -79.964 1.00 57.66 171 VAL A O 1
ATOM 1355 N N . LYS A 1 172 ? 1.661 -64.587 -80.060 1.00 47.94 172 LYS A N 1
ATOM 1356 C CA . LYS A 1 172 ? 2.159 -64.471 -81.444 1.00 47.94 172 LYS A CA 1
ATOM 1357 C C . LYS A 1 172 ? 1.002 -64.488 -82.458 1.00 47.94 172 LYS A C 1
ATOM 1359 O O . LYS A 1 172 ? 0.356 -65.516 -82.648 1.00 47.94 172 LYS A O 1
ATOM 1364 N N . ARG A 1 173 ? 0.768 -63.373 -83.166 1.00 47.31 173 ARG A N 1
ATOM 1365 C CA . ARG A 1 173 ? -0.226 -63.289 -84.259 1.00 47.31 173 ARG A CA 1
ATOM 1366 C C . ARG A 1 173 ? 0.208 -64.090 -85.499 1.00 47.31 173 ARG A C 1
ATOM 1368 O O . ARG A 1 173 ? 1.279 -63.864 -86.058 1.00 47.31 173 ARG A O 1
ATOM 1375 N N . ARG A 1 174 ? -0.668 -64.987 -85.962 1.00 39.53 174 ARG A N 1
ATOM 1376 C CA . ARG A 1 174 ? -0.526 -65.808 -87.181 1.00 39.53 174 ARG A CA 1
ATOM 1377 C C . ARG A 1 174 ? -0.879 -64.974 -88.424 1.00 39.53 174 ARG A C 1
ATOM 1379 O O . ARG A 1 174 ? -1.953 -64.384 -88.465 1.00 39.53 174 ARG A O 1
ATOM 1386 N N . ARG A 1 175 ? -0.001 -64.923 -89.436 1.00 40.81 175 ARG A N 1
ATOM 1387 C CA . ARG A 1 175 ? -0.267 -64.231 -90.717 1.00 40.81 175 ARG A CA 1
ATOM 1388 C C . ARG A 1 175 ? -1.108 -65.106 -91.659 1.00 40.81 175 ARG A C 1
ATOM 1390 O O . ARG A 1 175 ? -0.778 -66.272 -91.858 1.00 40.81 175 ARG A O 1
ATOM 1397 N N . GLN A 1 176 ? -2.118 -64.512 -92.291 1.00 39.69 176 GLN A N 1
ATOM 1398 C CA . GLN A 1 176 ? -2.754 -64.957 -93.540 1.00 39.69 176 GLN A CA 1
ATOM 1399 C C . GLN A 1 176 ? -3.130 -63.711 -94.356 1.00 39.69 176 GLN A C 1
ATOM 1401 O O . GLN A 1 176 ? -3.430 -62.677 -93.762 1.00 39.69 176 GLN A O 1
ATOM 1406 N N . GLY A 1 177 ? -3.102 -63.807 -95.689 1.00 40.09 177 GLY A N 1
ATOM 1407 C CA . GLY A 1 177 ? -3.464 -62.700 -96.586 1.00 40.09 177 GLY A CA 1
ATOM 1408 C C . GLY A 1 177 ? -2.549 -62.573 -97.803 1.00 40.09 177 GLY A C 1
ATOM 1409 O O . GLY A 1 177 ? -1.828 -61.589 -97.931 1.00 40.09 177 GLY A O 1
ATOM 1410 N N . THR A 1 178 ? -2.558 -63.573 -98.683 1.00 42.53 178 THR A N 1
ATOM 1411 C CA . THR A 1 178 ? -1.947 -63.493 -100.019 1.00 42.53 178 THR A CA 1
ATOM 1412 C C . THR A 1 178 ? -2.905 -62.780 -100.971 1.00 42.53 178 THR A C 1
ATOM 1414 O O . THR A 1 178 ? -4.081 -63.132 -100.991 1.00 42.53 178 THR A O 1
ATOM 1417 N N . TYR A 1 179 ? -2.413 -61.867 -101.811 1.00 40.16 179 TYR A N 1
ATOM 1418 C CA . TYR A 1 179 ? -3.100 -61.477 -103.046 1.00 40.16 179 TYR A CA 1
ATOM 1419 C C . TYR A 1 179 ? -2.085 -61.318 -104.178 1.00 40.16 179 TYR A C 1
ATOM 1421 O O . TYR A 1 179 ? -1.026 -60.719 -103.999 1.00 40.16 179 TYR A O 1
ATOM 1429 N N . ASN A 1 180 ? -2.414 -61.905 -105.326 1.00 46.00 180 ASN A N 1
ATOM 1430 C CA . ASN A 1 180 ? -1.571 -61.941 -106.517 1.00 46.00 180 ASN A CA 1
ATOM 1431 C C . ASN A 1 180 ? -1.918 -60.778 -107.452 1.00 46.00 180 ASN A C 1
ATOM 1433 O O . ASN A 1 180 ? -3.093 -60.439 -107.591 1.00 46.00 180 ASN A O 1
ATOM 1437 N N . HIS A 1 181 ? -0.938 -60.296 -108.215 1.00 41.25 181 HIS A N 1
ATOM 1438 C CA . HIS A 1 181 ? -1.204 -59.725 -109.535 1.00 41.25 181 HIS A CA 1
ATOM 1439 C C . HIS A 1 181 ? -0.209 -60.260 -110.563 1.00 41.25 181 HIS A C 1
ATOM 1441 O O . HIS A 1 181 ? 0.926 -60.597 -110.235 1.00 41.25 181 HIS A O 1
ATOM 1447 N N . SER A 1 182 ? -0.696 -60.398 -111.793 1.00 42.16 182 SER A N 1
ATOM 1448 C CA . SER A 1 182 ? -0.076 -61.167 -112.867 1.00 42.16 182 SER A CA 1
ATOM 1449 C C . SER A 1 182 ? -0.282 -60.483 -114.218 1.00 42.16 182 SER A C 1
ATOM 1451 O O . SER A 1 182 ? -1.411 -60.124 -114.550 1.00 42.16 182 SER A O 1
ATOM 1453 N N . THR A 1 183 ? 0.811 -60.391 -114.972 1.00 42.97 183 THR A N 1
ATOM 1454 C CA . THR A 1 183 ? 0.987 -59.983 -116.381 1.00 42.97 183 THR A CA 1
ATOM 1455 C C . THR A 1 183 ? 2.295 -60.663 -116.853 1.00 42.97 183 THR A C 1
ATOM 1457 O O . THR A 1 183 ? 3.169 -60.873 -116.012 1.00 42.97 183 THR A O 1
ATOM 1460 N N . THR A 1 184 ? 2.565 -61.132 -118.080 1.00 41.38 184 THR A N 1
ATOM 1461 C CA . THR A 1 184 ? 1.952 -61.067 -119.430 1.00 41.38 184 THR A CA 1
ATOM 1462 C C . THR A 1 184 ? 1.827 -59.665 -120.044 1.00 41.38 184 THR A C 1
ATOM 1464 O O . THR A 1 184 ? 1.057 -58.849 -119.551 1.00 41.38 184 THR A O 1
ATOM 1467 N N . ASN A 1 185 ? 2.539 -59.318 -121.126 1.00 42.47 185 ASN A N 1
ATOM 1468 C CA . ASN A 1 185 ? 3.397 -60.100 -122.047 1.00 42.47 185 ASN A CA 1
ATOM 1469 C C . ASN A 1 185 ? 4.801 -59.498 -122.180 1.00 42.47 185 ASN A C 1
ATOM 1471 O O . ASN A 1 185 ? 4.916 -58.271 -121.972 1.00 42.47 185 ASN A O 1
#

Secondary structure (DSSP, 8-state):
----TT-EEEEEEEETTTTTT-SS--SSHHHHHHHHHHHTTSEEEEEEEEEEEEPTTSPEEEEEEEEEEEEEE--SHHHHHHHHHHS-TTT---EEEEEETTEEEEEEE-------HHHHHHHHHHHHHHHHHHHHHHHHHHHHHHHHHHHHHHHHHHHTTS--PPPPPPP-PPP----------

Solvent-accessible surface area (backbone atoms only — not comparable to full-atom values): 11176 Å² total; per-residue (Å²): 136,83,88,66,62,84,60,42,36,26,27,80,58,40,57,71,64,74,39,77,82,43,88,76,76,52,96,48,62,50,62,42,52,32,48,51,36,42,76,64,46,31,22,46,54,66,50,57,55,74,46,79,36,64,41,100,83,71,46,82,45,73,31,22,30,38,38,42,36,47,70,37,59,38,101,36,72,59,24,51,52,51,53,51,40,33,66,35,85,94,71,32,57,81,43,74,47,74,79,54,90,93,42,63,38,53,41,39,60,47,81,71,85,71,86,40,68,68,55,54,50,49,55,50,50,53,51,51,52,54,50,50,56,51,51,54,53,50,48,54,52,51,53,52,52,52,53,52,49,54,55,50,53,53,51,55,60,54,56,72,71,74,71,78,78,85,81,81,80,87,82,83,82,82,88,84,86,88,83,87,87,87,79,87,133

Mean predicted aligned error: 15.56 Å

Sequence (185 aa):
MSFNNKLSLYIPRIANNCFANSNPSFNNISDFVGHIFHSLDIGRVNRVDLVPIYTKNGGLSNFSKGFVHFDAWYYTSTATSIQTKMLDVDGGEMTKIVYDDPNYWIIKHNTSVGKNERSEITDLKEQVADMTTRLETYHIMLSSAQHQLGNLEGLIANDHTNGIEAYPGPVKRRRQGTYNHSTTN

pLDDT: mean 80.83, std 17.94, range [39.53, 96.75]

Foldseek 3Di:
DDQDFFWKKKFAKDQFCPQVPDVVHDPGDFVLVQVLCVVQLFAHWPTKDWAWDADPVRHTDSITMIMTGGPGTGPDPRNVVQVCQQVDDVQHDQDWRARDPPDIITMHTPPDPDPPVVVVVVVVVVVVVVVVVVVVVVVVVVVVVVVVVVVVVVVVVVVVVVPDDDDDDDDDDDDDDDDDDDDDD

Nearest PDB structures (foldseek):
  8c9a-assembly1_T  TM=6.550E-01  e=3.833E+00  Escherichia coli
  1vzy-assembly1_A  TM=3.554E-01  e=9.854E-01  Bacillus subtilis subsp. subtilis str. 168
  8iqh-assembly1_H  TM=3.674E-01  e=2.390E+00  African swine fever virus BA71V
  4fpq-assembly1_A  TM=2.885E-01  e=7.340E+00  Plenodomus lingam JN3

Organism: NCBI:txid1070528

Radius of gyration: 41.94 Å; Cα contacts (8 Å, |Δi|>4): 199; chains: 1; bounding box: 37×88×144 Å